Protein AF-A0A9Q9FC47-F1 (afdb_monomer_lite)

Structure (mmCIF, N/CA/C/O backbone):
data_AF-A0A9Q9FC47-F1
#
_entry.id   AF-A0A9Q9FC47-F1
#
loop_
_atom_site.group_PDB
_atom_site.id
_atom_site.type_symbol
_atom_site.label_atom_id
_atom_site.label_alt_id
_atom_site.label_comp_id
_atom_site.label_asym_id
_atom_site.label_entity_id
_atom_site.label_seq_id
_atom_site.pdbx_PDB_ins_code
_atom_site.Cart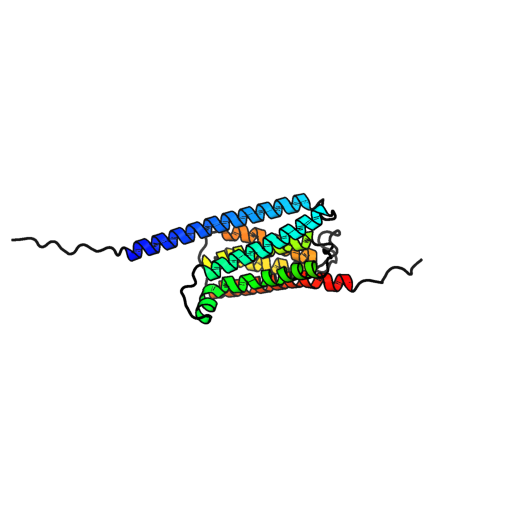n_x
_atom_site.Cartn_y
_atom_site.Cartn_z
_atom_site.occupancy
_atom_site.B_iso_or_equiv
_atom_site.auth_seq_id
_atom_site.auth_comp_id
_atom_site.auth_asym_id
_atom_site.auth_atom_id
_atom_site.pdbx_PDB_model_num
ATOM 1 N N . MET A 1 1 ? -41.643 37.911 51.861 1.00 39.72 1 MET A N 1
ATOM 2 C CA . MET A 1 1 ? -41.494 36.799 50.899 1.00 39.72 1 MET A CA 1
ATOM 3 C C . MET A 1 1 ? -40.335 37.139 49.973 1.00 39.72 1 MET A C 1
ATOM 5 O O . MET A 1 1 ? -40.501 37.979 49.103 1.00 39.72 1 MET A O 1
ATOM 9 N N . GLN A 1 2 ? -39.146 36.591 50.233 1.00 33.31 2 GLN A N 1
ATOM 10 C CA . GLN A 1 2 ? -37.987 36.706 49.340 1.00 33.31 2 GLN A CA 1
ATOM 11 C C . GLN A 1 2 ? -37.909 35.431 48.499 1.00 33.31 2 GLN A C 1
ATOM 13 O O . GLN A 1 2 ? -37.911 34.332 49.050 1.00 33.31 2 GLN A O 1
ATOM 18 N N . ALA A 1 3 ? -37.897 35.584 47.175 1.00 40.62 3 ALA A N 1
ATOM 19 C CA . ALA A 1 3 ? -37.734 34.487 46.232 1.00 40.62 3 ALA A CA 1
ATOM 20 C C . ALA A 1 3 ? -36.255 34.072 46.175 1.00 40.62 3 ALA A C 1
ATOM 22 O O . ALA A 1 3 ? -35.392 34.892 45.864 1.00 40.62 3 ALA A O 1
ATOM 23 N N . GLN A 1 4 ? -35.965 32.805 46.480 1.00 36.28 4 GLN A N 1
ATOM 24 C CA . GLN A 1 4 ? -34.670 32.193 46.184 1.00 36.28 4 GLN A CA 1
ATOM 25 C C . GLN A 1 4 ? -34.545 31.958 44.668 1.00 36.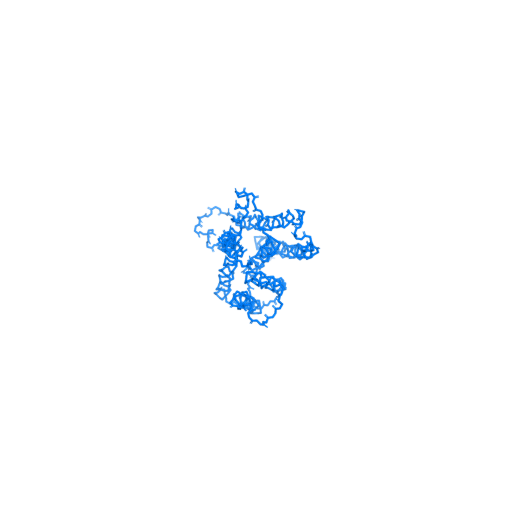28 4 GLN A C 1
ATOM 27 O O . GLN A 1 4 ? -35.452 31.362 44.082 1.00 36.28 4 GLN A O 1
ATOM 32 N N . PRO A 1 5 ? -33.438 32.357 44.020 1.00 43.00 5 PRO A N 1
ATOM 33 C CA . PRO A 1 5 ? -33.125 31.893 42.676 1.00 43.00 5 PRO A CA 1
ATOM 34 C C . PRO A 1 5 ? -32.600 30.448 42.739 1.00 43.00 5 PRO A C 1
ATOM 36 O O . PRO A 1 5 ? -31.712 30.130 43.530 1.00 43.00 5 PRO A O 1
ATOM 39 N N . GLY A 1 6 ? -33.177 29.566 41.918 1.00 45.38 6 GLY A N 1
ATOM 40 C CA . GLY A 1 6 ? -32.739 28.174 41.772 1.00 45.38 6 GLY A CA 1
ATOM 41 C C . GLY A 1 6 ? -31.347 28.053 41.132 1.00 45.38 6 GLY A C 1
ATOM 42 O O . GLY A 1 6 ? -30.868 29.005 40.510 1.00 45.38 6 GLY A O 1
ATOM 43 N N . PRO A 1 7 ? -30.679 26.893 41.268 1.00 41.62 7 PRO A N 1
ATOM 44 C CA . PRO A 1 7 ? -29.310 26.722 40.805 1.00 41.62 7 PRO A CA 1
ATOM 45 C C . PRO A 1 7 ? -29.255 26.756 39.275 1.00 41.62 7 PRO A C 1
ATOM 47 O O . PRO A 1 7 ? -29.941 25.996 38.586 1.00 41.62 7 PRO A O 1
ATOM 50 N N . ALA A 1 8 ? -28.416 27.645 38.746 1.00 46.75 8 ALA A N 1
ATOM 51 C CA . ALA A 1 8 ? -28.050 27.659 37.341 1.00 46.75 8 ALA A CA 1
ATOM 52 C C . ALA A 1 8 ? -27.380 26.325 36.982 1.00 46.75 8 ALA A C 1
ATOM 54 O O . ALA A 1 8 ? -26.420 25.896 37.621 1.00 46.75 8 ALA A O 1
ATOM 55 N N . LYS A 1 9 ? -27.905 25.667 35.947 1.00 44.62 9 LYS A N 1
ATOM 56 C CA . LYS A 1 9 ? -27.304 24.496 35.307 1.00 44.62 9 LYS A CA 1
ATOM 57 C C . LYS A 1 9 ? -25.925 24.912 34.772 1.00 44.62 9 LYS A C 1
ATOM 59 O O . LYS A 1 9 ? -25.847 25.554 33.729 1.00 44.62 9 LYS A O 1
ATOM 64 N N . GLN A 1 10 ? -24.852 24.572 35.487 1.00 41.84 10 GLN A N 1
ATOM 65 C CA . GLN A 1 10 ? -23.495 24.578 34.939 1.00 41.84 10 GLN A CA 1
ATOM 66 C C . GLN A 1 10 ? -23.462 23.523 33.830 1.00 41.84 10 GLN A C 1
ATOM 68 O O . GLN A 1 10 ? -23.401 22.323 34.093 1.00 41.84 10 GLN A O 1
ATOM 73 N N . LEU A 1 11 ? -23.624 23.972 32.586 1.00 45.44 11 LEU A N 1
ATOM 74 C CA . LEU A 1 11 ? -23.362 23.152 31.415 1.00 45.44 11 LEU A CA 1
ATOM 75 C C . LEU A 1 11 ? -21.844 22.964 31.364 1.00 45.44 11 LEU A C 1
ATOM 77 O O . LEU A 1 11 ? -21.098 23.929 31.248 1.00 45.44 11 LEU A O 1
ATOM 81 N N . ASP A 1 12 ? -21.421 21.725 31.567 1.00 45.66 12 ASP A N 1
ATOM 82 C CA . ASP A 1 12 ? -20.039 21.307 31.745 1.00 45.66 12 ASP A CA 1
ATOM 83 C C . ASP A 1 12 ? -19.191 21.662 30.504 1.00 45.66 12 ASP A C 1
ATOM 85 O O . ASP A 1 12 ? -19.300 21.020 29.454 1.00 45.66 12 ASP A O 1
ATOM 89 N N . ASP A 1 13 ? -18.360 22.706 30.615 1.00 44.69 13 ASP A N 1
ATOM 90 C CA . ASP A 1 13 ? -17.439 23.204 29.572 1.00 44.69 13 ASP A CA 1
ATOM 91 C C . ASP A 1 13 ? -16.528 22.094 29.013 1.00 44.69 13 ASP A C 1
ATOM 93 O O . ASP A 1 13 ? -16.095 22.135 27.856 1.00 44.69 13 ASP A O 1
ATOM 97 N N . SER A 1 14 ? -16.288 21.046 29.805 1.00 43.38 14 SER A N 1
ATOM 98 C CA . SER A 1 14 ? -15.515 19.873 29.399 1.00 43.38 14 SER A CA 1
ATOM 99 C C . SER A 1 14 ? -16.203 19.058 28.291 1.00 43.38 14 SER A C 1
ATOM 101 O O . SER A 1 14 ? -15.527 18.522 27.411 1.00 43.38 14 SER A O 1
ATOM 103 N N . THR A 1 15 ? -17.541 19.040 28.247 1.00 41.97 15 THR A N 1
ATOM 104 C CA . THR A 1 15 ? -18.320 18.332 27.213 1.00 41.97 15 THR A CA 1
ATOM 105 C C . THR A 1 15 ? -18.309 19.098 25.884 1.00 41.97 15 THR A C 1
ATOM 107 O O . THR A 1 15 ? -18.258 18.492 24.808 1.00 41.97 15 THR A O 1
ATOM 110 N N . VAL A 1 16 ? -18.283 20.435 25.939 1.00 44.41 16 VAL A N 1
ATOM 111 C CA . VAL A 1 16 ? -18.203 21.314 24.757 1.00 44.41 16 VAL A CA 1
ATOM 112 C C . VAL A 1 16 ? -16.792 21.307 24.154 1.00 44.41 16 VAL A C 1
ATOM 114 O O . VAL A 1 16 ? -16.641 21.239 22.933 1.00 44.41 16 VAL A O 1
ATOM 117 N N . GLN A 1 17 ? -15.736 21.276 24.975 1.00 36.25 17 GLN A N 1
ATOM 118 C CA . GLN A 1 17 ? -14.364 21.126 24.471 1.00 36.25 17 GLN A CA 1
ATOM 119 C C . GLN A 1 17 ? -14.084 19.734 23.889 1.00 36.25 17 GLN A C 1
ATOM 121 O O . GLN A 1 17 ? -13.400 19.633 22.870 1.00 36.25 17 GLN A O 1
ATOM 126 N N . GLN A 1 18 ? -14.634 18.661 24.468 1.00 36.97 18 GLN A N 1
ATOM 127 C CA . GLN A 1 18 ? -14.463 17.308 23.922 1.00 36.97 18 GLN A CA 1
ATOM 128 C C . GLN A 1 18 ? -15.194 17.102 22.594 1.00 36.97 18 GLN A C 1
ATOM 130 O O . GLN A 1 18 ? -14.676 16.407 21.720 1.00 36.97 18 GLN A O 1
ATOM 135 N N . THR A 1 19 ? -16.380 17.691 22.432 1.00 38.94 19 THR A N 1
ATOM 136 C CA . THR A 1 19 ? -17.134 17.643 21.168 1.00 38.94 19 THR A CA 1
ATOM 137 C C . THR A 1 19 ? -16.475 18.513 20.103 1.00 38.94 19 THR A C 1
ATOM 139 O O . THR A 1 19 ? -16.224 18.022 19.009 1.00 38.94 19 THR A O 1
ATOM 142 N N . SER A 1 20 ? -16.041 19.729 20.452 1.00 35.06 20 SER A N 1
ATOM 143 C CA . SER A 1 20 ? -15.298 20.615 19.544 1.00 35.06 20 SER A CA 1
ATOM 144 C C . SER A 1 20 ? -13.950 20.022 19.102 1.00 35.06 20 SER A C 1
ATOM 146 O O . SER A 1 20 ? -13.627 20.041 17.917 1.00 35.06 20 SER A O 1
ATOM 148 N N . SER A 1 21 ? -13.182 19.407 20.012 1.00 39.44 21 SER A N 1
ATOM 149 C CA . SER A 1 21 ? -11.905 18.745 19.692 1.00 39.44 21 SER A CA 1
ATOM 150 C C . SER A 1 21 ? -12.087 17.491 18.825 1.00 39.44 21 SER A C 1
ATOM 152 O O . SER A 1 21 ? -11.330 17.284 17.871 1.00 39.44 21 SER A O 1
ATOM 154 N N . LYS A 1 22 ? -13.120 16.679 19.101 1.00 44.72 22 LYS A N 1
ATOM 155 C CA . LYS A 1 22 ? -13.466 15.509 18.278 1.00 44.72 22 LYS A CA 1
ATOM 156 C C . LYS A 1 22 ? -13.946 15.919 16.889 1.00 44.72 22 LYS A C 1
ATOM 158 O O . LYS A 1 22 ? -13.435 15.368 15.918 1.00 44.72 22 LYS A O 1
ATOM 163 N N . ASP A 1 23 ? -14.818 16.918 16.779 1.00 39.38 23 ASP A N 1
ATOM 164 C CA . ASP A 1 23 ? -15.317 17.415 15.492 1.00 39.38 23 ASP A CA 1
ATOM 165 C C . ASP A 1 23 ? -14.204 18.063 14.657 1.00 39.38 23 ASP A C 1
ATOM 167 O O . ASP A 1 23 ? -14.116 17.820 13.452 1.00 39.38 23 ASP A O 1
ATOM 171 N N . HIS A 1 24 ? -13.281 18.811 15.275 1.00 41.66 24 HIS A N 1
ATOM 172 C CA . HIS A 1 24 ? -12.114 19.353 14.568 1.00 41.66 24 HIS A CA 1
ATOM 173 C C . HIS A 1 24 ? -11.151 18.250 14.103 1.00 41.66 24 HIS A C 1
ATOM 175 O O . HIS A 1 24 ? -10.639 18.299 12.981 1.00 41.66 24 HIS A O 1
ATOM 181 N N . GLY A 1 25 ? -10.923 17.227 14.934 1.00 46.28 25 GLY A N 1
ATOM 182 C CA . GLY A 1 25 ? -10.100 16.067 14.585 1.00 46.28 25 GLY A CA 1
ATOM 183 C C . GLY A 1 25 ? -10.699 15.224 13.455 1.00 46.28 25 GLY A C 1
ATOM 184 O O . GLY A 1 25 ? -9.971 14.771 12.568 1.00 46.28 25 GLY A O 1
ATOM 185 N N . GLN A 1 26 ? -12.022 15.064 13.445 1.00 47.94 26 GLN A N 1
ATOM 186 C CA . GLN A 1 26 ? -12.757 14.312 12.429 1.00 47.94 26 GLN A CA 1
ATOM 187 C C . GLN A 1 26 ? -12.831 15.084 11.102 1.00 47.94 26 GLN A C 1
ATOM 189 O O . GLN A 1 26 ? -12.599 14.499 10.045 1.00 47.94 26 GLN A O 1
ATOM 194 N N . LEU A 1 27 ? -13.018 16.409 11.148 1.00 45.97 27 LEU A N 1
ATOM 195 C CA . LEU A 1 27 ? -12.986 17.291 9.973 1.00 45.97 27 LEU A CA 1
ATOM 196 C C . LEU A 1 27 ? -11.597 17.336 9.314 1.00 45.97 27 LEU A C 1
ATOM 198 O O . LEU A 1 27 ? -11.487 17.322 8.087 1.00 45.97 27 LEU A O 1
ATOM 202 N N . LEU A 1 28 ? -10.527 17.368 10.116 1.00 51.50 28 LEU A N 1
ATOM 203 C CA . LEU A 1 28 ? -9.153 17.288 9.614 1.00 51.50 28 LEU A CA 1
ATOM 204 C C . LEU A 1 28 ? -8.847 15.910 9.024 1.00 51.50 28 LEU A C 1
ATOM 206 O O . LEU A 1 28 ? -8.175 15.838 8.000 1.00 51.50 28 LEU A O 1
ATOM 210 N N . SER A 1 29 ? -9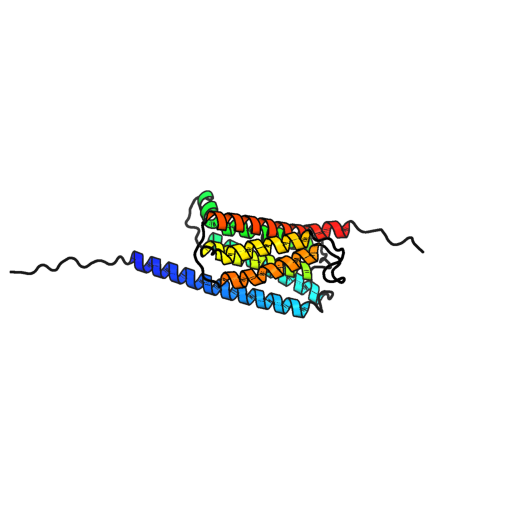.365 14.832 9.619 1.00 53.97 29 SER A N 1
ATOM 211 C CA . SER A 1 29 ? -9.226 13.481 9.066 1.00 53.97 29 SER A CA 1
ATOM 212 C C . SER A 1 29 ? -9.969 13.326 7.738 1.00 53.97 29 SER A C 1
ATOM 214 O O . SER A 1 29 ? -9.419 12.723 6.820 1.00 53.97 29 SER A O 1
ATOM 216 N N . ASP A 1 30 ? -11.181 13.867 7.614 1.00 59.09 30 ASP A N 1
ATOM 217 C CA . ASP A 1 30 ? -11.980 13.780 6.386 1.00 59.09 30 ASP A CA 1
ATOM 218 C C . ASP A 1 30 ? -11.350 14.621 5.254 1.00 59.09 30 ASP A C 1
ATOM 220 O O . ASP A 1 30 ? -11.220 14.140 4.127 1.00 59.09 30 ASP A O 1
ATOM 224 N N . LYS A 1 31 ? -10.851 15.833 5.551 1.00 63.38 31 LYS A N 1
ATOM 225 C CA . LYS A 1 31 ? -10.108 16.661 4.577 1.00 63.38 31 LYS A CA 1
ATOM 226 C C . LYS A 1 31 ? -8.752 16.068 4.205 1.00 63.38 31 LYS A C 1
ATOM 228 O O . LYS A 1 31 ? -8.338 16.169 3.053 1.00 63.38 31 LYS A O 1
ATOM 233 N N . PHE A 1 32 ? -8.055 15.457 5.161 1.00 62.97 32 PHE A N 1
ATOM 234 C CA . PHE A 1 32 ? -6.788 14.784 4.900 1.00 62.97 32 PHE A CA 1
ATOM 235 C C . PHE A 1 32 ? -6.997 13.611 3.948 1.00 62.97 32 PHE A C 1
ATOM 237 O O . PHE A 1 32 ? -6.321 13.545 2.933 1.00 62.97 32 PHE A O 1
ATOM 244 N N . VAL A 1 33 ? -7.984 12.752 4.211 1.00 61.91 33 VAL A N 1
ATOM 245 C CA . VAL A 1 33 ? -8.305 11.624 3.329 1.00 61.91 33 VAL A CA 1
ATOM 246 C C . VAL A 1 33 ? -8.708 12.120 1.950 1.00 61.91 33 VAL A C 1
ATOM 248 O O . VAL A 1 33 ? -8.177 11.619 0.971 1.00 61.91 33 VAL A O 1
ATOM 251 N N . GLN A 1 34 ? -9.542 13.156 1.848 1.00 65.69 34 GLN A N 1
ATOM 252 C CA . GLN A 1 34 ? -9.896 13.752 0.559 1.00 65.69 34 GLN A CA 1
ATOM 253 C C . GLN A 1 34 ? -8.671 14.297 -0.201 1.00 65.69 34 GLN A C 1
ATOM 255 O O . GLN A 1 34 ? -8.547 14.083 -1.408 1.00 65.69 34 GLN A O 1
ATOM 260 N N . ASN A 1 35 ? -7.732 14.946 0.491 1.00 69.62 35 ASN A N 1
ATOM 261 C CA . ASN A 1 35 ? -6.492 15.444 -0.109 1.00 69.62 35 ASN A CA 1
ATOM 262 C C . ASN A 1 35 ? -5.528 14.314 -0.488 1.00 69.62 35 ASN A C 1
ATOM 264 O O . ASN A 1 35 ? -4.887 14.383 -1.533 1.00 69.62 35 ASN A O 1
ATOM 268 N N . THR A 1 36 ? -5.444 13.259 0.319 1.00 66.56 36 THR A N 1
ATOM 269 C CA . THR A 1 36 ? -4.648 12.063 0.033 1.00 66.56 36 THR A CA 1
ATOM 270 C C . THR A 1 36 ? -5.222 11.308 -1.162 1.00 66.56 36 THR A C 1
ATOM 272 O O . THR A 1 36 ? -4.481 10.984 -2.080 1.00 66.56 36 THR A O 1
ATOM 275 N N . VAL A 1 37 ? -6.540 11.111 -1.208 1.00 67.56 37 VAL A N 1
ATOM 276 C CA . VAL A 1 37 ? -7.290 10.529 -2.334 1.00 67.56 37 VAL A CA 1
ATOM 277 C C . VAL A 1 37 ? -7.032 11.321 -3.619 1.00 67.56 37 VAL A C 1
ATOM 279 O O . VAL A 1 37 ? -6.694 10.731 -4.643 1.00 67.56 37 VAL A O 1
ATOM 282 N N . SER A 1 38 ? -7.126 12.653 -3.557 1.00 68.12 38 SER A N 1
ATOM 283 C CA . SER A 1 38 ? -6.839 13.540 -4.691 1.00 68.12 38 SER A CA 1
ATOM 284 C C . SER A 1 38 ? -5.375 13.448 -5.140 1.00 68.12 38 SER A C 1
ATOM 286 O O . SER A 1 38 ? -5.094 13.313 -6.331 1.00 68.12 38 SER A O 1
ATOM 288 N N . GLY A 1 39 ? -4.435 13.428 -4.189 1.00 71.88 39 GLY A N 1
ATOM 289 C CA . GLY A 1 39 ? -3.009 13.257 -4.461 1.00 71.88 39 GLY A CA 1
ATOM 290 C C . GLY A 1 39 ? -2.697 11.921 -5.134 1.00 71.88 39 GLY A C 1
ATOM 291 O O . GLY A 1 39 ? -1.995 11.896 -6.139 1.00 71.88 39 GLY A O 1
ATOM 292 N N . PHE A 1 40 ? -3.269 10.817 -4.651 1.00 70.75 40 PHE A N 1
ATOM 293 C CA . PHE A 1 40 ? -3.105 9.506 -5.283 1.00 70.75 40 PHE A CA 1
ATOM 294 C C . PHE A 1 40 ? -3.729 9.456 -6.674 1.00 70.75 40 PHE A C 1
ATOM 296 O O . PHE A 1 40 ? -3.110 8.914 -7.584 1.00 70.75 40 PHE A O 1
ATOM 303 N N . PHE A 1 41 ? -4.898 10.064 -6.879 1.00 71.56 41 PHE A N 1
ATOM 304 C CA . PHE A 1 41 ? -5.499 10.156 -8.208 1.00 71.56 41 PHE A CA 1
ATOM 305 C C . PHE A 1 41 ? -4.600 10.931 -9.182 1.00 71.56 41 PHE A C 1
ATOM 307 O O . PHE A 1 41 ? -4.378 10.490 -10.308 1.00 71.56 41 PHE A O 1
ATOM 314 N N . PHE A 1 42 ? -4.011 12.040 -8.731 1.00 76.06 42 PHE A N 1
ATOM 315 C CA . PHE A 1 42 ? -3.059 12.815 -9.524 1.00 76.06 42 PHE A CA 1
ATOM 316 C C . PHE A 1 42 ? -1.792 12.014 -9.855 1.00 76.06 42 PHE A C 1
ATOM 318 O O . PHE A 1 42 ? -1.349 12.016 -11.002 1.00 76.06 42 PHE A O 1
ATOM 325 N N . LEU A 1 43 ? -1.246 11.276 -8.882 1.00 73.75 43 LEU A N 1
ATOM 326 C CA . LEU A 1 43 ? -0.089 10.402 -9.092 1.00 73.75 43 LEU A CA 1
ATOM 327 C C . LEU A 1 43 ? -0.400 9.260 -10.065 1.00 73.75 43 LEU A C 1
ATOM 329 O O . LEU A 1 43 ? 0.426 8.968 -10.923 1.00 73.75 43 LEU A O 1
ATOM 333 N N . LEU A 1 44 ? -1.588 8.653 -9.983 1.00 70.75 44 LEU A N 1
ATOM 334 C CA . LEU A 1 44 ? -2.029 7.621 -10.926 1.00 70.75 44 LEU A CA 1
ATOM 335 C C . LEU A 1 44 ? -2.138 8.181 -12.349 1.00 70.75 44 LEU A C 1
ATOM 337 O O . LEU A 1 44 ? -1.647 7.551 -13.282 1.00 70.75 44 LEU A O 1
ATOM 341 N N . MET A 1 45 ? -2.718 9.372 -12.519 1.00 73.88 45 MET A N 1
ATOM 342 C CA . MET A 1 45 ? -2.819 10.021 -13.831 1.00 73.88 45 MET A CA 1
ATOM 343 C C . MET A 1 45 ? -1.436 10.367 -14.391 1.00 73.88 45 MET A C 1
ATOM 345 O O . MET A 1 45 ? -1.138 10.015 -15.529 1.00 73.88 45 MET A O 1
ATOM 349 N N . ALA A 1 46 ? -0.564 10.985 -13.587 1.00 72.00 46 ALA A N 1
ATOM 350 C CA . ALA A 1 46 ? 0.812 11.290 -13.983 1.00 72.00 46 ALA A CA 1
ATOM 351 C C . ALA A 1 46 ? 1.589 10.025 -14.387 1.00 72.00 46 ALA A C 1
ATOM 353 O O . ALA A 1 46 ? 2.356 10.049 -15.346 1.00 72.00 46 ALA A O 1
ATOM 354 N N . HIS A 1 47 ? 1.352 8.909 -13.693 1.00 70.69 47 HIS A N 1
ATOM 355 C CA . HIS A 1 47 ? 1.961 7.618 -14.004 1.00 70.69 47 HIS A CA 1
ATOM 356 C C . HIS A 1 47 ? 1.486 7.047 -15.343 1.00 70.69 47 HIS A C 1
ATOM 358 O O . HIS A 1 47 ? 2.305 6.565 -16.117 1.00 70.69 47 HIS A O 1
ATOM 364 N N . VAL A 1 48 ? 0.188 7.149 -15.651 1.00 71.31 48 VAL A N 1
ATOM 365 C CA . VAL A 1 48 ? -0.363 6.732 -16.954 1.00 71.31 48 VAL A CA 1
ATOM 366 C C . VAL A 1 48 ? 0.241 7.557 -18.092 1.00 71.31 48 VAL A C 1
ATOM 368 O O . VAL A 1 48 ? 0.631 6.989 -19.107 1.00 71.31 48 VAL A O 1
ATOM 371 N N . PHE A 1 49 ? 0.388 8.874 -17.915 1.00 71.00 49 PHE A N 1
ATOM 372 C CA . PHE A 1 49 ? 1.032 9.735 -18.915 1.00 71.00 49 PHE A CA 1
ATOM 373 C C . PHE A 1 49 ? 2.517 9.412 -19.124 1.00 71.00 49 PHE A C 1
ATOM 375 O O . PHE A 1 49 ? 3.027 9.541 -20.232 1.00 71.00 49 PHE A O 1
ATOM 382 N N . LEU A 1 50 ? 3.220 8.986 -18.073 1.00 68.19 50 LEU A N 1
ATOM 383 C CA . LEU A 1 50 ? 4.650 8.671 -18.132 1.00 68.19 50 LEU A CA 1
ATOM 384 C C . LEU A 1 50 ? 4.941 7.208 -18.492 1.00 68.19 50 LEU A C 1
ATOM 386 O O . LEU A 1 50 ? 6.108 6.849 -18.661 1.00 68.19 50 LEU A O 1
ATOM 390 N N . TRP A 1 51 ? 3.904 6.386 -18.674 1.00 69.69 51 TRP A N 1
ATOM 391 C CA . TRP A 1 51 ? 4.030 4.985 -19.076 1.00 69.69 51 TRP A CA 1
ATOM 392 C C . TRP A 1 51 ? 4.734 4.829 -20.431 1.00 69.69 51 TRP A C 1
ATOM 394 O O . TRP A 1 51 ? 5.557 3.934 -20.603 1.00 69.69 51 TRP A O 1
ATOM 404 N N . GLU A 1 52 ? 4.504 5.751 -21.372 1.00 68.19 52 GLU A N 1
ATOM 405 C CA . GLU A 1 52 ? 5.188 5.759 -22.677 1.00 68.19 52 GLU A CA 1
ATOM 406 C C . GLU A 1 52 ? 6.717 5.904 -22.558 1.00 68.19 52 GLU A C 1
ATOM 408 O O . GLU A 1 52 ? 7.459 5.492 -23.450 1.00 68.19 52 GLU A O 1
ATOM 413 N N . TYR A 1 53 ? 7.205 6.430 -21.432 1.00 70.81 53 TYR A N 1
ATOM 414 C CA . TYR A 1 53 ? 8.623 6.644 -21.163 1.00 70.81 53 TYR A CA 1
ATOM 415 C C . TYR A 1 53 ? 9.221 5.617 -20.192 1.00 70.81 53 TYR A C 1
ATOM 417 O O . TYR A 1 53 ? 10.383 5.781 -19.809 1.00 70.81 53 TYR A O 1
ATOM 425 N N . GLU A 1 54 ? 8.488 4.560 -19.810 1.00 69.25 54 GLU A N 1
ATOM 426 C CA . GLU A 1 54 ? 8.878 3.593 -18.764 1.00 69.25 54 GLU A CA 1
ATOM 427 C C . GLU A 1 54 ? 10.290 3.016 -18.965 1.00 69.25 54 GLU A C 1
ATOM 429 O O . GLU A 1 54 ? 11.057 2.880 -18.010 1.00 69.25 54 GLU A O 1
ATOM 434 N N . ASN A 1 55 ? 10.674 2.755 -20.218 1.00 69.81 55 ASN A N 1
ATOM 435 C CA . ASN A 1 55 ? 11.964 2.149 -20.558 1.00 69.81 55 ASN A CA 1
ATOM 436 C C . ASN A 1 55 ? 13.137 3.140 -20.625 1.00 69.81 55 ASN A C 1
ATOM 438 O O . ASN A 1 55 ? 14.294 2.719 -20.706 1.00 69.81 55 ASN A O 1
ATOM 442 N N . THR A 1 56 ? 12.870 4.445 -20.575 1.00 80.31 56 THR A N 1
ATOM 443 C CA . THR A 1 56 ? 13.916 5.476 -20.593 1.00 80.31 56 THR A CA 1
ATOM 444 C C . THR A 1 56 ? 14.585 5.613 -19.224 1.00 80.31 56 THR A C 1
ATOM 446 O O . THR A 1 56 ? 13.982 5.337 -18.187 1.00 80.31 56 THR A O 1
ATOM 449 N N . THR A 1 57 ? 15.828 6.103 -19.183 1.00 78.94 57 THR A N 1
ATOM 450 C CA . THR A 1 57 ? 16.530 6.403 -17.918 1.00 78.94 57 THR A CA 1
ATOM 451 C C . THR A 1 57 ? 15.728 7.360 -17.030 1.00 78.94 57 THR A C 1
ATOM 453 O O . THR A 1 57 ? 15.693 7.202 -15.806 1.00 78.94 57 THR A O 1
ATOM 456 N N . LEU A 1 58 ? 15.046 8.328 -17.649 1.00 80.50 58 LEU A N 1
ATOM 457 C CA . LEU A 1 58 ? 14.199 9.294 -16.957 1.00 80.50 58 LEU A CA 1
ATOM 458 C C . LEU A 1 58 ? 12.935 8.628 -16.394 1.00 80.50 58 LEU A C 1
ATOM 460 O O . LEU A 1 58 ? 12.621 8.839 -15.226 1.00 80.50 58 LEU A O 1
ATOM 464 N N . GLY A 1 59 ? 12.275 7.758 -17.166 1.00 78.44 59 GLY A N 1
ATOM 465 C CA . GLY A 1 59 ? 11.114 6.986 -16.710 1.00 78.44 59 GLY A CA 1
ATOM 466 C C . GLY A 1 59 ? 11.446 6.028 -15.567 1.00 78.44 59 GLY A C 1
ATOM 467 O O . GLY A 1 59 ? 10.751 6.013 -14.553 1.00 78.44 59 GLY A O 1
ATOM 468 N N . LYS A 1 60 ? 12.569 5.306 -15.649 1.00 80.12 60 LYS A N 1
ATOM 469 C CA . LYS A 1 60 ? 13.049 4.448 -14.550 1.00 80.12 60 LYS A CA 1
ATOM 470 C C . LYS A 1 60 ? 13.307 5.247 -13.273 1.00 80.12 60 LYS A C 1
ATOM 472 O O . LYS A 1 60 ? 12.854 4.849 -12.202 1.00 80.12 60 LYS A O 1
ATOM 477 N N . SER A 1 61 ? 13.985 6.389 -13.386 1.00 82.81 61 SER A N 1
ATOM 478 C CA . SER A 1 61 ? 14.265 7.269 -12.241 1.00 82.81 61 SER A CA 1
ATOM 479 C C . SER A 1 61 ? 12.980 7.823 -11.623 1.00 82.81 61 SER A C 1
ATOM 481 O O . SER A 1 61 ? 12.833 7.840 -10.401 1.00 82.81 61 SER A O 1
ATOM 483 N N . TRP A 1 62 ? 12.020 8.214 -12.464 1.00 84.69 62 TRP A N 1
ATOM 484 C CA . TRP A 1 62 ? 10.704 8.677 -12.038 1.00 84.69 62 TRP A CA 1
ATOM 485 C C . TRP A 1 62 ? 9.916 7.592 -11.295 1.00 84.69 62 TRP A C 1
ATOM 487 O O . TRP A 1 62 ? 9.397 7.841 -10.209 1.00 84.69 62 TRP A O 1
ATOM 497 N N . ASN A 1 63 ? 9.889 6.366 -11.820 1.00 84.12 63 ASN A N 1
ATOM 498 C CA . ASN A 1 63 ? 9.179 5.244 -11.204 1.00 84.12 63 ASN A CA 1
ATOM 499 C C . ASN A 1 63 ? 9.780 4.865 -9.843 1.00 84.12 63 ASN A C 1
ATOM 501 O O . ASN A 1 63 ? 9.043 4.600 -8.892 1.00 84.12 63 ASN A O 1
ATOM 505 N N . VAL A 1 64 ? 11.110 4.917 -9.710 1.00 85.31 64 VAL A N 1
ATOM 506 C CA . VAL A 1 64 ? 11.791 4.751 -8.415 1.00 85.31 64 VAL A CA 1
ATOM 507 C C . VAL A 1 64 ? 11.423 5.878 -7.449 1.00 85.31 64 VAL A C 1
ATOM 509 O O . VAL A 1 64 ? 11.124 5.604 -6.282 1.00 85.31 64 VAL A O 1
ATOM 512 N N . ALA A 1 65 ? 11.400 7.129 -7.914 1.00 86.38 65 ALA A N 1
ATOM 513 C CA . ALA A 1 65 ? 11.018 8.272 -7.090 1.00 86.38 65 ALA A CA 1
ATOM 514 C C . ALA A 1 65 ? 9.566 8.157 -6.601 1.00 86.38 65 ALA A C 1
ATOM 516 O O . ALA A 1 65 ? 9.318 8.308 -5.405 1.00 86.38 65 ALA A O 1
ATOM 517 N N . LEU A 1 66 ? 8.625 7.812 -7.485 1.00 85.31 66 LEU A N 1
ATOM 518 C CA . LEU A 1 66 ? 7.218 7.599 -7.140 1.00 85.31 66 LEU A CA 1
ATOM 519 C C . LEU A 1 66 ? 7.029 6.449 -6.155 1.00 85.31 66 LEU A C 1
ATOM 521 O O . LEU A 1 66 ? 6.327 6.613 -5.158 1.00 85.31 66 LEU A O 1
ATOM 525 N N . TYR A 1 67 ? 7.678 5.310 -6.402 1.00 87.81 67 TYR A N 1
ATOM 526 C CA . TYR A 1 67 ? 7.654 4.169 -5.490 1.00 87.81 67 TYR A CA 1
ATOM 527 C C . TYR A 1 67 ? 8.124 4.586 -4.093 1.00 87.81 67 TYR A C 1
ATOM 529 O O . TYR A 1 67 ? 7.456 4.325 -3.091 1.00 87.81 67 TYR A O 1
ATOM 537 N N . THR A 1 68 ? 9.271 5.268 -4.031 1.00 87.81 68 THR A N 1
ATOM 538 C CA . THR A 1 68 ? 9.895 5.699 -2.776 1.00 87.81 68 THR A CA 1
ATOM 539 C C . THR A 1 68 ? 9.025 6.707 -2.045 1.00 87.81 68 THR A C 1
ATOM 541 O O . THR A 1 68 ? 8.759 6.537 -0.857 1.00 87.81 68 THR A O 1
ATOM 544 N N . LEU A 1 69 ? 8.536 7.726 -2.751 1.00 88.31 69 LEU A N 1
ATOM 545 C CA . LEU A 1 69 ? 7.678 8.759 -2.186 1.00 88.31 69 LEU A CA 1
ATOM 546 C C . LEU A 1 69 ? 6.377 8.163 -1.640 1.00 88.31 69 LEU A C 1
ATOM 548 O O . LEU A 1 69 ? 5.978 8.490 -0.524 1.00 88.31 69 LEU A O 1
ATOM 552 N N . ALA A 1 70 ? 5.750 7.251 -2.386 1.00 87.12 70 ALA A N 1
ATOM 553 C CA . ALA A 1 70 ? 4.531 6.576 -1.961 1.00 87.12 70 ALA A CA 1
ATOM 554 C C . ALA A 1 70 ? 4.759 5.740 -0.700 1.00 87.12 70 ALA A C 1
ATOM 556 O O . ALA A 1 70 ? 3.984 5.832 0.254 1.00 87.12 70 ALA A O 1
ATOM 557 N N . ALA A 1 71 ? 5.820 4.935 -0.681 1.00 89.06 71 ALA A N 1
ATOM 558 C CA . ALA A 1 71 ? 6.102 4.024 0.417 1.00 89.06 71 ALA A CA 1
ATOM 559 C C . ALA A 1 71 ? 6.551 4.771 1.684 1.00 89.06 71 ALA A C 1
ATOM 561 O O . ALA A 1 71 ? 5.966 4.588 2.753 1.00 89.06 71 ALA A O 1
ATOM 562 N N . VAL A 1 72 ? 7.541 5.661 1.564 1.00 89.94 72 VAL A N 1
ATOM 563 C CA . VAL A 1 72 ? 8.074 6.444 2.690 1.00 89.94 72 VAL A CA 1
ATOM 564 C C . VAL A 1 72 ? 7.042 7.449 3.194 1.00 89.94 72 VAL A C 1
ATOM 566 O O . VAL A 1 72 ? 6.856 7.565 4.402 1.00 89.94 72 VAL A O 1
ATOM 569 N N . GLY A 1 73 ? 6.329 8.136 2.296 1.00 87.00 73 GLY A N 1
ATOM 570 C CA . GLY A 1 73 ? 5.282 9.088 2.670 1.00 87.00 73 GLY A CA 1
ATOM 571 C C . GLY A 1 73 ? 4.135 8.417 3.425 1.00 87.00 73 GLY A C 1
ATOM 572 O O . GLY A 1 73 ? 3.713 8.906 4.474 1.00 87.00 73 GLY A O 1
ATOM 573 N N . THR A 1 74 ? 3.685 7.251 2.952 1.00 88.25 74 THR A N 1
ATOM 574 C CA . THR A 1 74 ? 2.639 6.470 3.632 1.00 88.25 74 THR A CA 1
ATOM 575 C C . THR A 1 74 ? 3.119 5.958 4.983 1.00 88.25 74 THR A C 1
ATOM 577 O O . THR A 1 74 ? 2.412 6.110 5.978 1.00 88.25 74 THR A O 1
ATOM 580 N N . LEU A 1 75 ? 4.332 5.401 5.057 1.00 89.44 75 LEU A N 1
ATOM 581 C CA . LEU A 1 75 ? 4.880 4.906 6.318 1.00 89.44 75 LEU A CA 1
ATOM 582 C C . LEU A 1 75 ? 5.073 6.040 7.334 1.00 89.44 75 LEU A C 1
ATOM 584 O O . LEU A 1 75 ? 4.697 5.891 8.493 1.00 89.44 75 LEU A O 1
ATOM 588 N N . GLY A 1 76 ? 5.600 7.186 6.897 1.00 87.31 76 GLY A N 1
ATOM 589 C CA . GLY A 1 76 ? 5.759 8.378 7.727 1.00 87.31 76 GLY A CA 1
ATOM 590 C C . GLY A 1 76 ? 4.424 8.890 8.265 1.00 87.31 76 GLY A C 1
ATOM 591 O O . GLY A 1 76 ? 4.320 9.189 9.453 1.00 87.31 76 GLY A O 1
ATOM 592 N N . TYR A 1 77 ? 3.379 8.911 7.432 1.00 85.50 77 TYR A N 1
ATOM 593 C CA . TYR A 1 77 ? 2.029 9.260 7.875 1.00 85.50 77 TYR A CA 1
ATOM 594 C C . TYR A 1 77 ? 1.473 8.266 8.904 1.00 85.50 77 TYR A C 1
ATOM 596 O O . TYR A 1 77 ? 0.948 8.677 9.940 1.00 85.50 77 TYR A O 1
ATOM 604 N N . LEU A 1 78 ? 1.605 6.960 8.653 1.00 87.06 78 LEU A N 1
ATOM 605 C CA . LEU A 1 78 ? 1.156 5.932 9.592 1.00 87.06 78 LEU A CA 1
ATOM 606 C C . LEU A 1 78 ? 1.897 6.052 10.931 1.00 87.06 78 LEU A C 1
ATOM 608 O O . LEU A 1 78 ? 1.270 5.981 11.986 1.00 87.06 78 LEU A O 1
ATOM 612 N N . LEU A 1 79 ? 3.213 6.288 10.897 1.00 87.50 79 LEU A N 1
ATOM 613 C CA . LEU A 1 79 ? 4.038 6.479 12.092 1.00 87.50 79 LEU A CA 1
ATOM 614 C C . LEU A 1 79 ? 3.606 7.722 12.863 1.00 87.50 79 LEU A C 1
ATOM 616 O O . LEU A 1 79 ? 3.414 7.657 14.077 1.00 87.50 79 LEU A O 1
ATOM 620 N N . TRP A 1 80 ? 3.378 8.828 12.156 1.00 85.62 80 TRP A N 1
ATOM 621 C CA . TRP A 1 80 ? 2.842 10.048 12.744 1.00 85.62 80 TRP A CA 1
ATOM 622 C C . TRP A 1 80 ? 1.499 9.796 13.437 1.00 85.62 80 TRP A C 1
ATOM 624 O O . TRP A 1 80 ? 1.314 10.212 14.576 1.00 85.62 80 TRP A O 1
ATOM 634 N N . MET A 1 81 ? 0.582 9.058 12.807 1.00 81.25 81 MET A N 1
ATOM 635 C CA . MET A 1 81 ? -0.725 8.731 13.392 1.00 81.25 81 MET A CA 1
ATOM 636 C C . MET A 1 81 ? -0.633 7.839 14.636 1.00 81.25 81 MET A C 1
ATOM 638 O O . MET A 1 81 ? -1.459 7.974 15.540 1.00 81.25 81 MET A O 1
ATOM 642 N N . VAL A 1 82 ? 0.362 6.951 14.705 1.00 82.44 82 VAL A N 1
ATOM 643 C CA . VAL A 1 82 ? 0.645 6.159 15.912 1.00 82.44 82 VAL A CA 1
ATOM 644 C C . VAL A 1 82 ? 1.223 7.041 17.024 1.00 82.44 82 VAL A C 1
ATOM 646 O O . VAL A 1 82 ? 0.860 6.878 18.186 1.00 82.44 82 VAL A O 1
ATOM 649 N N . MET A 1 83 ? 2.100 7.989 16.685 1.00 80.81 83 MET A N 1
ATOM 650 C CA . MET A 1 83 ? 2.787 8.843 17.661 1.00 80.81 83 MET A CA 1
ATOM 651 C C . MET A 1 83 ? 1.942 10.017 18.171 1.00 80.81 83 MET A C 1
ATOM 653 O O . MET A 1 83 ? 2.123 10.430 19.315 1.00 80.81 83 MET A O 1
ATOM 657 N N . LYS A 1 84 ? 1.022 10.540 17.352 1.00 74.75 84 LYS A N 1
ATOM 658 C CA . LYS A 1 84 ? 0.251 11.764 17.627 1.00 74.75 84 LYS A CA 1
ATOM 659 C C . LYS A 1 84 ? -0.549 11.709 18.933 1.00 74.75 84 LYS A C 1
ATOM 661 O O . LYS A 1 84 ? -0.627 12.719 19.621 1.00 74.75 84 LYS A O 1
ATOM 666 N N . ASP A 1 85 ? -1.088 10.543 19.287 1.00 65.31 85 ASP A N 1
ATOM 667 C CA . ASP A 1 85 ? -1.925 10.364 20.483 1.00 65.31 85 ASP A CA 1
ATOM 668 C C . ASP A 1 85 ? -1.219 9.543 21.576 1.00 65.31 85 ASP A C 1
ATOM 670 O O . ASP A 1 85 ? -1.874 8.910 22.402 1.00 65.31 85 ASP A O 1
ATOM 674 N N . ARG A 1 86 ? 0.122 9.488 21.578 1.00 65.88 86 ARG A N 1
ATOM 675 C CA . ARG A 1 86 ? 0.871 8.667 22.539 1.00 65.88 86 ARG A CA 1
ATOM 676 C C . ARG A 1 86 ? 0.865 9.308 23.932 1.00 65.88 86 ARG A C 1
ATOM 678 O O . ARG A 1 86 ? 1.849 9.907 24.356 1.00 65.88 86 ARG A O 1
ATOM 685 N N . SER A 1 87 ? -0.228 9.147 24.673 1.00 52.62 87 SER A N 1
ATOM 686 C CA . SER A 1 87 ? -0.326 9.547 26.078 1.00 52.62 87 SER A CA 1
ATOM 687 C C . SER A 1 87 ? 0.298 8.483 26.988 1.00 52.62 87 SER A C 1
ATOM 689 O O . SER A 1 87 ? -0.419 7.741 27.644 1.00 52.62 87 SER A O 1
ATOM 691 N N . GLY A 1 88 ? 1.629 8.353 26.985 1.00 58.22 88 GLY A N 1
ATOM 692 C CA . GLY A 1 88 ? 2.411 7.701 28.056 1.00 58.22 88 GLY A CA 1
ATOM 693 C C . GLY A 1 88 ? 2.077 6.254 28.481 1.00 58.22 88 GLY A C 1
ATOM 694 O O . GLY A 1 88 ? 2.678 5.783 29.439 1.00 58.22 88 GLY A O 1
ATOM 695 N N . GLY A 1 89 ? 1.148 5.558 27.819 1.00 63.00 89 GLY A N 1
ATOM 696 C CA . GLY A 1 89 ? 0.674 4.227 28.205 1.00 63.00 89 GLY A CA 1
ATOM 697 C C . GLY A 1 89 ? 1.649 3.100 27.868 1.00 63.00 89 GLY A C 1
ATOM 698 O O . GLY A 1 89 ? 2.592 3.273 27.084 1.00 63.00 89 GLY A O 1
ATOM 699 N N . GLU A 1 90 ? 1.409 1.923 28.450 1.00 75.88 90 GLU A N 1
ATOM 700 C CA . GLU A 1 90 ? 2.197 0.726 28.166 1.00 75.88 90 GLU A CA 1
ATOM 701 C C . GLU A 1 90 ? 2.114 0.344 26.681 1.00 75.88 90 GLU A C 1
ATOM 703 O O . GLU A 1 90 ? 1.106 0.545 26.003 1.00 75.88 90 GLU A O 1
ATOM 708 N N . ILE A 1 91 ? 3.181 -0.272 26.162 1.00 73.56 91 ILE A N 1
ATOM 709 C CA . ILE A 1 91 ? 3.272 -0.689 24.751 1.00 73.56 91 ILE A CA 1
ATOM 710 C C . ILE A 1 91 ? 2.088 -1.584 24.352 1.00 73.56 91 ILE A C 1
ATOM 712 O O . ILE A 1 91 ? 1.624 -1.506 23.217 1.00 73.56 91 ILE A O 1
ATOM 716 N N . LYS A 1 92 ? 1.572 -2.406 25.276 1.00 72.75 92 LYS A N 1
ATOM 717 C CA . LYS A 1 92 ? 0.410 -3.273 25.031 1.00 72.75 92 LYS A CA 1
ATOM 718 C C . LYS A 1 92 ? -0.874 -2.489 24.771 1.00 72.75 92 LYS A C 1
ATOM 720 O O . LYS A 1 92 ? -1.639 -2.890 23.895 1.00 72.75 92 LYS A O 1
ATOM 725 N N . ASP A 1 93 ? -1.088 -1.383 25.473 1.00 75.31 93 ASP A N 1
ATOM 726 C CA . ASP A 1 93 ? -2.287 -0.561 25.309 1.00 75.31 93 ASP A CA 1
ATOM 727 C C . ASP A 1 93 ? -2.223 0.215 23.996 1.00 75.31 93 ASP A C 1
ATOM 729 O O . ASP A 1 93 ? -3.172 0.189 23.214 1.00 75.31 93 ASP A O 1
ATOM 733 N N . VAL A 1 94 ? -1.045 0.753 23.663 1.00 73.31 94 VAL A N 1
ATOM 734 C CA . VAL A 1 94 ? -0.790 1.375 22.354 1.00 73.31 94 VAL A CA 1
ATOM 735 C C . VAL A 1 94 ? -0.996 0.370 21.220 1.00 73.31 94 VAL A C 1
ATOM 737 O O . VAL A 1 94 ? -1.613 0.701 20.209 1.00 73.31 94 VAL A O 1
ATOM 740 N N . LEU A 1 95 ? -0.521 -0.871 21.382 1.00 76.94 95 LEU A N 1
ATOM 741 C CA . LEU A 1 95 ? -0.694 -1.914 20.373 1.00 76.94 95 LEU A CA 1
ATOM 742 C C . LEU A 1 95 ? -2.168 -2.262 20.175 1.00 76.94 95 LEU A C 1
ATOM 744 O O . LEU A 1 95 ? -2.564 -2.536 19.053 1.00 76.94 95 LEU A O 1
ATOM 748 N N . LYS A 1 96 ? -2.975 -2.247 21.239 1.00 76.94 96 LYS A N 1
ATOM 749 C CA . LYS A 1 96 ? -4.403 -2.576 21.187 1.00 76.94 96 LYS A CA 1
ATOM 750 C C . LYS A 1 96 ? -5.232 -1.436 20.594 1.00 76.94 96 LYS A C 1
ATOM 752 O O . LYS A 1 96 ? -6.156 -1.691 19.824 1.00 76.94 96 LYS A O 1
ATOM 757 N N . GLU A 1 97 ? -4.888 -0.194 20.919 1.00 79.62 97 GLU A N 1
ATOM 758 C CA . GLU A 1 97 ? -5.592 1.002 20.449 1.00 79.62 97 GLU A CA 1
ATOM 759 C C . GLU A 1 97 ? -5.218 1.397 19.018 1.00 79.62 97 GLU A C 1
ATOM 761 O O . GLU A 1 97 ? -6.084 1.830 18.257 1.00 79.62 97 GLU A O 1
ATOM 766 N N . LYS A 1 98 ? -3.948 1.224 18.634 1.00 83.69 98 LYS A N 1
ATOM 767 C CA . LYS A 1 98 ? -3.401 1.623 17.325 1.00 83.69 98 LYS A CA 1
ATOM 768 C C . LYS A 1 98 ? -3.077 0.431 16.420 1.00 83.69 98 LYS A C 1
ATOM 770 O O . LYS A 1 98 ? -2.269 0.537 15.496 1.00 83.69 98 LYS A O 1
ATOM 775 N N . TRP A 1 99 ? -3.679 -0.732 16.688 1.00 86.75 99 TRP A N 1
ATOM 776 C CA . TRP A 1 99 ? -3.370 -1.970 15.966 1.00 86.75 99 TRP A CA 1
ATOM 777 C C . TRP A 1 99 ? -3.623 -1.842 14.458 1.00 86.75 99 TRP A C 1
ATOM 779 O O . TRP A 1 99 ? -2.857 -2.384 13.666 1.00 86.75 99 TRP A O 1
ATOM 789 N N . VAL A 1 100 ? -4.666 -1.101 14.058 1.00 86.38 100 VAL A N 1
ATOM 790 C CA . VAL A 1 100 ? -5.042 -0.881 12.652 1.00 86.38 100 VAL A CA 1
ATOM 791 C C . VAL A 1 100 ? -3.930 -0.128 11.930 1.00 86.38 100 VAL A C 1
ATOM 793 O O . VAL A 1 100 ? -3.533 -0.513 10.832 1.00 86.38 100 VAL A O 1
ATOM 796 N N . GLU A 1 101 ? -3.392 0.925 12.545 1.00 87.88 101 GLU A N 1
ATOM 797 C CA . GLU A 1 101 ? -2.277 1.695 11.996 1.00 87.88 101 GLU A CA 1
ATOM 798 C C . GLU A 1 101 ? -1.005 0.867 11.892 1.00 87.88 101 GLU A C 1
ATOM 800 O O . GLU A 1 101 ? -0.331 0.915 10.868 1.00 87.88 101 GLU A O 1
ATOM 805 N N . ILE A 1 102 ? -0.704 0.071 12.915 1.00 88.19 102 ILE A N 1
ATOM 806 C CA . ILE A 1 102 ? 0.497 -0.769 12.947 1.00 88.19 102 ILE A CA 1
ATOM 807 C C . ILE A 1 102 ? 0.405 -1.888 11.902 1.00 88.19 102 ILE A C 1
ATOM 809 O O . ILE A 1 102 ? 1.339 -2.093 11.130 1.00 88.19 102 ILE A O 1
ATOM 813 N N . ALA A 1 103 ? -0.731 -2.579 11.814 1.00 89.56 103 ALA A N 1
ATOM 814 C CA . ALA A 1 103 ? -0.948 -3.630 10.823 1.00 89.56 103 ALA A CA 1
ATOM 815 C C . ALA A 1 103 ? -0.923 -3.081 9.385 1.00 89.56 103 ALA A C 1
ATOM 817 O O . ALA A 1 103 ? -0.380 -3.718 8.484 1.00 89.56 103 ALA A O 1
ATOM 818 N N . SER A 1 104 ? -1.432 -1.863 9.187 1.00 90.12 104 SER A N 1
ATOM 819 C CA . SER A 1 104 ? -1.381 -1.133 7.914 1.00 90.12 104 SER A CA 1
ATOM 820 C C . SER A 1 104 ? 0.052 -0.857 7.435 1.00 90.12 104 SER A C 1
ATOM 822 O O . SER A 1 104 ? 0.301 -0.799 6.233 1.00 90.12 104 SER A O 1
ATOM 824 N N . MET A 1 105 ? 1.026 -0.742 8.345 1.00 92.06 105 MET A N 1
ATOM 825 C CA . MET A 1 105 ? 2.431 -0.531 7.970 1.00 92.06 105 MET A CA 1
ATOM 826 C C . MET A 1 105 ? 3.072 -1.766 7.333 1.00 92.06 105 MET A C 1
ATOM 828 O O . MET A 1 105 ? 3.991 -1.612 6.535 1.00 92.06 105 MET A O 1
ATOM 832 N N . ILE A 1 106 ? 2.611 -2.979 7.661 1.00 93.31 106 ILE A N 1
ATOM 833 C CA . ILE A 1 106 ? 3.236 -4.245 7.239 1.00 93.31 106 ILE A CA 1
ATOM 834 C C . ILE A 1 106 ? 3.398 -4.343 5.711 1.00 93.31 106 ILE A C 1
ATOM 836 O O . ILE A 1 106 ? 4.532 -4.506 5.255 1.00 93.31 106 ILE A O 1
ATOM 840 N N . PRO A 1 107 ? 2.337 -4.232 4.884 1.00 90.50 107 PRO A N 1
ATOM 841 C CA . PRO A 1 107 ? 2.476 -4.322 3.429 1.00 90.50 107 PRO A CA 1
ATOM 842 C C . PRO A 1 107 ? 3.403 -3.243 2.855 1.00 90.50 107 PRO A C 1
ATOM 844 O O . PRO A 1 107 ? 4.154 -3.517 1.918 1.00 90.50 107 PRO A O 1
ATOM 847 N N . VAL A 1 108 ? 3.404 -2.043 3.442 1.00 90.94 108 VAL A N 1
ATOM 848 C CA . VAL A 1 108 ? 4.256 -0.929 3.007 1.00 90.94 108 VAL A CA 1
ATOM 849 C C . VAL A 1 108 ? 5.724 -1.187 3.359 1.00 90.94 108 VAL A C 1
ATOM 851 O O . VAL A 1 108 ? 6.604 -0.993 2.522 1.00 90.94 108 VAL A O 1
ATOM 854 N N . ALA A 1 109 ? 5.994 -1.687 4.566 1.00 91.69 109 ALA A N 1
ATOM 855 C CA . ALA A 1 109 ? 7.332 -2.042 5.029 1.00 91.69 109 ALA A CA 1
ATOM 856 C C . ALA A 1 109 ? 7.946 -3.176 4.197 1.00 91.69 109 ALA A C 1
ATOM 858 O O . ALA A 1 109 ? 9.116 -3.098 3.827 1.00 91.69 109 ALA A O 1
ATOM 859 N N . VAL A 1 110 ? 7.150 -4.191 3.840 1.00 89.19 110 VAL A N 1
ATOM 860 C CA . VAL A 1 110 ? 7.592 -5.260 2.932 1.00 89.19 110 VAL A CA 1
ATOM 861 C C . VAL A 1 110 ? 7.940 -4.696 1.551 1.00 89.19 110 VAL A C 1
ATOM 863 O O . VAL A 1 110 ? 8.968 -5.066 0.989 1.00 89.19 110 VAL A O 1
ATOM 866 N N . GLY A 1 111 ? 7.142 -3.759 1.027 1.00 85.31 111 GLY A N 1
ATOM 867 C CA . GLY A 1 111 ? 7.452 -3.071 -0.230 1.00 85.31 111 GLY A CA 1
ATOM 868 C C . GLY A 1 111 ? 8.762 -2.275 -0.164 1.00 85.31 111 GLY A C 1
ATOM 869 O O . GLY A 1 111 ? 9.609 -2.387 -1.046 1.00 85.31 111 GLY A O 1
ATOM 870 N N . LEU A 1 112 ? 9.010 -1.544 0.928 1.00 87.69 112 LEU A N 1
ATOM 871 C CA . LEU A 1 112 ? 10.246 -0.764 1.112 1.00 87.69 112 LEU A CA 1
ATOM 872 C C . LEU A 1 112 ? 11.531 -1.598 1.023 1.00 87.69 112 LEU A C 1
ATOM 874 O O . LEU A 1 112 ? 12.565 -1.072 0.603 1.00 87.69 112 LEU A O 1
ATOM 878 N N . MET A 1 113 ? 11.482 -2.892 1.353 1.00 86.25 113 MET A N 1
ATOM 879 C CA . MET A 1 113 ? 12.635 -3.786 1.191 1.00 86.25 113 MET A CA 1
ATOM 880 C C . MET A 1 113 ? 13.112 -3.861 -0.269 1.00 86.25 113 MET A C 1
ATOM 882 O O . MET A 1 113 ? 14.301 -4.072 -0.508 1.00 86.25 113 MET A O 1
ATOM 886 N N . ASN A 1 114 ? 12.225 -3.620 -1.242 1.00 81.06 114 ASN A N 1
ATOM 887 C CA . ASN A 1 114 ? 12.582 -3.541 -2.657 1.00 81.06 114 ASN A CA 1
ATOM 888 C C . ASN A 1 114 ? 13.513 -2.350 -2.947 1.00 81.06 114 ASN A C 1
ATOM 890 O O . ASN A 1 114 ? 14.497 -2.491 -3.664 1.00 81.06 114 ASN A O 1
ATOM 894 N N . ILE A 1 115 ? 13.279 -1.192 -2.319 1.00 80.25 115 ILE A N 1
ATOM 895 C CA . ILE A 1 115 ? 14.153 -0.011 -2.459 1.00 80.25 115 ILE A CA 1
ATOM 896 C C . ILE A 1 115 ? 15.523 -0.289 -1.847 1.00 80.25 115 ILE A C 1
ATOM 898 O O . ILE A 1 115 ? 16.547 0.023 -2.452 1.00 80.25 115 ILE A O 1
ATOM 902 N N . ALA A 1 116 ? 15.554 -0.913 -0.667 1.00 80.06 116 ALA A N 1
ATOM 903 C CA . ALA A 1 116 ? 16.806 -1.305 -0.026 1.00 80.06 116 ALA A CA 1
ATOM 904 C C . ALA A 1 116 ? 17.608 -2.277 -0.910 1.00 80.06 116 ALA A C 1
ATOM 906 O O . ALA A 1 116 ? 18.832 -2.170 -0.999 1.00 80.06 116 ALA A O 1
ATOM 907 N N . LYS A 1 117 ? 16.922 -3.186 -1.616 1.00 79.19 117 LYS A N 1
ATOM 908 C CA . LYS A 1 117 ? 17.536 -4.089 -2.595 1.00 79.19 117 LYS A CA 1
ATOM 909 C C . LYS A 1 117 ? 18.103 -3.330 -3.798 1.00 79.19 117 LYS A C 1
ATOM 911 O O . LYS A 1 117 ? 19.254 -3.569 -4.152 1.00 79.19 117 LYS A O 1
ATOM 916 N N . ILE A 1 118 ? 17.349 -2.394 -4.379 1.00 78.75 118 ILE A N 1
ATOM 917 C CA . ILE A 1 118 ? 17.812 -1.550 -5.496 1.00 78.75 118 ILE A CA 1
ATOM 918 C C . ILE A 1 118 ? 19.048 -0.740 -5.080 1.00 78.75 118 ILE A C 1
ATOM 920 O O . ILE A 1 118 ? 20.043 -0.720 -5.801 1.00 78.75 118 ILE A O 1
ATOM 924 N N . ALA A 1 119 ? 19.026 -0.132 -3.890 1.00 77.94 119 ALA A N 1
ATOM 925 C CA . ALA A 1 119 ? 20.151 0.636 -3.360 1.00 77.94 119 ALA A CA 1
ATOM 926 C C . ALA A 1 119 ? 21.402 -0.230 -3.126 1.00 77.94 119 ALA A C 1
ATOM 928 O O . ALA A 1 119 ? 22.518 0.232 -3.349 1.00 77.94 119 ALA A O 1
ATOM 929 N N . LYS A 1 120 ? 21.224 -1.489 -2.704 1.00 80.88 120 LYS A N 1
ATOM 930 C CA . LYS A 1 120 ? 22.326 -2.434 -2.473 1.00 80.88 120 LYS A CA 1
ATOM 931 C C . LYS A 1 120 ? 22.906 -3.004 -3.771 1.00 80.88 120 LYS A C 1
ATOM 933 O O . LYS A 1 120 ? 24.119 -3.151 -3.875 1.00 80.88 120 LYS A O 1
ATOM 938 N N . ASN A 1 121 ? 22.053 -3.350 -4.733 1.00 77.88 121 ASN A N 1
ATOM 939 C CA . ASN A 1 121 ? 22.448 -4.056 -5.954 1.00 77.88 121 ASN A CA 1
ATOM 940 C C . ASN A 1 121 ? 22.731 -3.113 -7.138 1.00 77.88 121 ASN A C 1
ATOM 942 O O . ASN A 1 121 ? 23.194 -3.572 -8.180 1.00 77.88 121 ASN A O 1
ATOM 946 N N . GLY A 1 122 ? 22.411 -1.819 -7.017 1.00 71.25 122 GLY A N 1
ATOM 947 C CA . GLY A 1 122 ? 22.651 -0.795 -8.042 1.00 71.25 122 GLY A CA 1
ATOM 948 C C . GLY A 1 122 ? 21.856 -0.982 -9.340 1.00 71.25 122 GLY A C 1
ATOM 949 O O . GLY A 1 122 ? 22.094 -0.276 -10.316 1.00 71.25 122 GLY A O 1
ATOM 950 N N . THR A 1 123 ? 20.923 -1.934 -9.374 1.00 71.88 123 THR A N 1
ATOM 951 C CA . THR A 1 123 ? 20.164 -2.328 -10.564 1.00 71.88 123 THR A CA 1
ATOM 952 C C . THR A 1 123 ? 18.683 -2.052 -10.346 1.00 71.88 123 THR A C 1
ATOM 954 O O . THR A 1 123 ? 18.077 -2.523 -9.386 1.00 71.88 123 THR A O 1
ATOM 957 N N . VAL A 1 124 ? 18.102 -1.246 -11.239 1.00 71.38 124 VAL A N 1
ATOM 958 C CA . VAL A 1 124 ? 16.663 -0.965 -11.250 1.00 71.38 124 VAL A CA 1
ATOM 959 C C . VAL A 1 124 ? 15.973 -2.064 -12.063 1.00 71.38 124 VAL A C 1
ATOM 961 O O . VAL A 1 124 ? 16.371 -2.276 -13.215 1.00 71.38 124 VAL A O 1
ATOM 964 N N . PRO A 1 125 ? 14.963 -2.758 -11.509 1.00 68.56 125 PRO A N 1
ATOM 965 C CA . PRO A 1 125 ? 14.258 -3.813 -12.227 1.00 68.56 125 PRO A CA 1
ATOM 966 C C . PRO A 1 125 ? 13.605 -3.268 -13.506 1.00 68.56 125 PRO A C 1
ATOM 968 O O . PRO A 1 125 ? 13.160 -2.121 -13.547 1.00 68.56 125 PRO A O 1
ATOM 971 N N . MET A 1 126 ? 13.544 -4.094 -14.556 1.00 63.25 126 MET A N 1
ATOM 972 C CA . MET A 1 126 ? 12.944 -3.706 -15.844 1.00 63.25 126 MET A CA 1
ATOM 973 C C . MET A 1 126 ? 11.469 -3.295 -15.694 1.00 63.25 126 MET A C 1
ATOM 975 O O . MET A 1 126 ? 11.067 -2.300 -16.280 1.00 63.25 126 MET A O 1
ATOM 979 N N . ASP A 1 127 ? 10.714 -3.965 -14.818 1.00 73.75 127 ASP A N 1
ATOM 980 C CA . ASP A 1 127 ? 9.276 -3.723 -14.603 1.00 73.75 127 ASP A CA 1
ATOM 981 C C . ASP A 1 127 ? 8.988 -2.711 -13.477 1.00 73.75 127 ASP A C 1
ATOM 983 O O . ASP A 1 127 ? 7.988 -2.816 -12.754 1.00 73.75 127 ASP A O 1
ATOM 987 N N . MET A 1 128 ? 9.888 -1.748 -13.255 1.00 77.06 128 MET A N 1
ATOM 988 C CA . MET A 1 128 ? 9.754 -0.806 -12.140 1.00 77.06 128 MET A CA 1
ATOM 989 C C . MET A 1 128 ? 8.482 0.051 -12.237 1.00 77.06 128 MET A C 1
ATOM 991 O O . MET A 1 128 ? 7.944 0.423 -11.195 1.00 77.06 128 MET A O 1
ATOM 995 N N . GLY A 1 129 ? 7.963 0.332 -13.439 1.00 77.19 129 GLY A N 1
ATOM 996 C CA . GLY A 1 129 ? 6.713 1.083 -13.601 1.00 77.19 129 GLY A CA 1
ATOM 997 C C . GLY A 1 129 ? 5.490 0.305 -13.123 1.00 77.19 129 GLY A C 1
ATOM 998 O O . GLY A 1 129 ? 4.622 0.867 -12.452 1.00 77.19 129 GLY A O 1
ATOM 999 N N . ALA A 1 130 ? 5.447 -1.006 -13.361 1.00 78.12 130 ALA A N 1
ATOM 1000 C CA . ALA A 1 130 ? 4.407 -1.876 -12.814 1.00 78.12 130 ALA A CA 1
ATOM 1001 C C . ALA A 1 130 ? 4.503 -1.996 -11.281 1.00 78.12 130 ALA A C 1
ATOM 1003 O O . ALA A 1 130 ? 3.490 -1.954 -10.578 1.00 78.12 130 ALA A O 1
ATOM 1004 N N . GLN A 1 131 ? 5.725 -2.097 -10.746 1.00 81.62 131 GLN A N 1
ATOM 1005 C CA . GLN A 1 131 ? 5.968 -2.179 -9.302 1.00 81.62 131 GLN A CA 1
ATOM 1006 C C . GLN A 1 131 ? 5.626 -0.872 -8.576 1.00 81.62 131 GLN A C 1
ATOM 1008 O O . GLN A 1 131 ? 5.024 -0.914 -7.502 1.00 81.62 131 GLN A O 1
ATOM 1013 N N . SER A 1 132 ? 5.969 0.288 -9.146 1.00 84.62 132 SER A N 1
ATOM 1014 C CA . SER A 1 132 ? 5.600 1.597 -8.590 1.00 84.62 132 SER A CA 1
ATOM 1015 C C . SER A 1 132 ? 4.094 1.804 -8.599 1.00 84.62 132 SER A C 1
ATOM 1017 O O . SER A 1 132 ? 3.543 2.294 -7.613 1.00 84.62 132 SER A O 1
ATOM 1019 N N . PHE A 1 133 ? 3.411 1.355 -9.652 1.00 82.94 133 PHE A N 1
ATOM 1020 C CA . PHE A 1 133 ? 1.955 1.416 -9.738 1.00 82.94 133 PHE A CA 1
ATOM 1021 C C . PHE A 1 133 ? 1.276 0.501 -8.710 1.00 82.94 133 PHE A C 1
ATOM 1023 O O . PHE A 1 133 ? 0.369 0.929 -7.993 1.00 82.94 133 PHE A O 1
ATOM 1030 N N . GLY A 1 134 ? 1.774 -0.731 -8.558 1.00 86.31 134 GLY A N 1
ATOM 1031 C CA . GLY A 1 134 ? 1.315 -1.658 -7.524 1.00 86.31 134 GLY A CA 1
ATOM 1032 C C . GLY A 1 134 ? 1.516 -1.104 -6.111 1.00 86.31 134 GLY A C 1
ATOM 1033 O O . GLY A 1 134 ? 0.609 -1.184 -5.283 1.00 86.31 134 GLY A O 1
ATOM 1034 N N . MET A 1 135 ? 2.663 -0.474 -5.843 1.00 88.44 135 MET A N 1
ATOM 1035 C CA . MET A 1 135 ? 2.952 0.129 -4.540 1.00 88.44 135 MET A CA 1
ATOM 1036 C C . MET A 1 135 ? 2.053 1.333 -4.238 1.00 88.44 135 MET A C 1
ATOM 1038 O O . MET A 1 135 ? 1.531 1.444 -3.129 1.00 88.44 135 MET A O 1
ATOM 1042 N N . LEU A 1 136 ? 1.809 2.203 -5.223 1.00 88.25 136 LEU A N 1
ATOM 1043 C CA . LEU A 1 136 ? 0.843 3.300 -5.098 1.00 88.25 136 LEU A CA 1
ATOM 1044 C C . LEU A 1 136 ? -0.555 2.775 -4.745 1.00 88.25 136 LEU A C 1
ATOM 1046 O O . LEU A 1 136 ? -1.207 3.307 -3.842 1.00 88.25 136 LEU A O 1
ATOM 1050 N N . ALA A 1 137 ? -0.999 1.705 -5.411 1.00 88.50 137 ALA A N 1
ATOM 1051 C CA . ALA A 1 137 ? -2.285 1.077 -5.130 1.00 88.50 137 ALA A CA 1
ATOM 1052 C C . ALA A 1 137 ? -2.342 0.470 -3.719 1.00 88.50 137 ALA A C 1
ATOM 1054 O O . ALA A 1 137 ? -3.318 0.698 -3.007 1.00 88.50 137 ALA A O 1
ATOM 1055 N N . ILE A 1 138 ? -1.291 -0.231 -3.276 1.00 90.75 138 ILE A N 1
ATOM 1056 C CA . ILE A 1 138 ? -1.187 -0.765 -1.907 1.00 90.75 138 ILE A CA 1
ATOM 1057 C C . ILE A 1 138 ? -1.296 0.364 -0.881 1.00 90.75 138 ILE A C 1
ATOM 1059 O O . ILE A 1 138 ? -2.129 0.290 0.021 1.00 90.75 138 ILE A O 1
ATOM 1063 N N . CYS A 1 139 ? -0.501 1.426 -1.032 1.00 90.06 139 CYS A N 1
ATOM 1064 C CA . CYS A 1 139 ? -0.542 2.572 -0.127 1.00 90.06 139 CYS A CA 1
ATOM 1065 C C . CYS A 1 139 ? -1.939 3.207 -0.082 1.00 90.06 139 CYS A C 1
ATOM 1067 O O . CYS A 1 139 ? -2.450 3.505 0.998 1.00 90.06 139 CYS A O 1
ATOM 1069 N N . THR A 1 140 ? -2.590 3.341 -1.240 1.00 87.69 140 THR A N 1
ATOM 1070 C CA . THR A 1 140 ? -3.962 3.856 -1.340 1.00 87.69 140 THR A CA 1
ATOM 1071 C C . THR A 1 140 ? -4.951 2.981 -0.576 1.00 87.69 140 THR A C 1
ATOM 1073 O O . THR A 1 140 ? -5.714 3.486 0.251 1.00 87.69 140 THR A O 1
ATOM 1076 N N . VAL A 1 141 ? -4.932 1.669 -0.835 1.00 89.88 141 VAL A N 1
ATOM 1077 C CA . VAL A 1 141 ? -5.823 0.689 -0.200 1.00 89.88 141 VAL A CA 1
ATOM 1078 C C . VAL A 1 141 ? -5.650 0.726 1.310 1.00 89.88 141 VAL A C 1
ATOM 1080 O O . VAL A 1 141 ? -6.635 0.840 2.030 1.00 89.88 141 VAL A O 1
ATOM 1083 N N . VAL A 1 142 ? -4.409 0.695 1.789 1.00 90.88 142 VAL A N 1
ATOM 1084 C CA . VAL A 1 142 ? -4.078 0.701 3.215 1.00 90.88 142 VAL A CA 1
ATOM 1085 C C . VAL A 1 142 ? -4.599 1.961 3.911 1.00 90.88 142 VAL A C 1
ATOM 1087 O O . VAL A 1 142 ? -5.268 1.861 4.940 1.00 90.88 142 VAL A O 1
ATOM 1090 N N . LEU A 1 143 ? -4.350 3.143 3.341 1.00 87.69 143 LEU A N 1
ATOM 1091 C CA . LEU A 1 143 ? -4.795 4.415 3.921 1.00 87.69 143 LEU A CA 1
ATOM 1092 C C . LEU A 1 143 ? -6.323 4.538 3.931 1.00 87.69 143 LEU A C 1
ATOM 1094 O O . LEU A 1 143 ? -6.914 4.938 4.938 1.00 87.69 143 LEU A O 1
ATOM 1098 N N . CYS A 1 144 ? -6.977 4.147 2.835 1.00 86.50 144 CYS A N 1
ATOM 1099 C CA . CYS A 1 144 ? -8.436 4.158 2.742 1.00 86.50 144 CYS A CA 1
ATOM 1100 C C . CYS A 1 144 ? -9.065 3.165 3.722 1.00 86.50 144 CYS A C 1
ATOM 1102 O O . CYS A 1 144 ? -10.038 3.487 4.401 1.00 86.50 144 CYS A O 1
ATOM 1104 N N . LEU A 1 145 ? -8.494 1.969 3.839 1.00 87.88 145 LEU A N 1
ATOM 1105 C CA . LEU A 1 145 ? -8.979 0.925 4.730 1.00 87.88 145 LEU A CA 1
ATOM 1106 C C . LEU A 1 145 ? -8.815 1.317 6.204 1.00 87.88 145 LEU A C 1
ATOM 1108 O O . LEU A 1 145 ? -9.751 1.154 6.984 1.00 87.88 145 LEU A O 1
ATOM 1112 N N . GLN A 1 146 ? -7.673 1.903 6.576 1.00 87.75 146 GLN A N 1
ATOM 1113 C CA . GLN A 1 146 ? -7.454 2.461 7.911 1.00 87.75 146 GLN A CA 1
ATOM 1114 C C . GLN A 1 146 ? -8.505 3.531 8.239 1.00 87.75 146 GLN A C 1
ATOM 1116 O O . GLN A 1 146 ? -9.067 3.527 9.337 1.00 87.75 146 GLN A O 1
ATOM 1121 N N . HIS A 1 147 ? -8.793 4.436 7.300 1.00 83.81 147 HIS A N 1
ATOM 1122 C CA . HIS A 1 147 ? -9.828 5.451 7.488 1.00 83.81 147 HIS A CA 1
ATOM 1123 C C . HIS A 1 147 ? -11.215 4.825 7.685 1.00 83.81 147 HIS A C 1
ATOM 1125 O O . HIS A 1 147 ? -11.926 5.169 8.631 1.00 83.81 147 HIS A O 1
ATOM 1131 N N . LEU A 1 148 ? -11.574 3.857 6.843 1.00 84.06 148 LEU A N 1
ATOM 1132 C CA . LEU A 1 148 ? -12.842 3.138 6.932 1.00 84.06 148 LEU A CA 1
ATOM 1133 C C . LEU A 1 148 ? -12.994 2.374 8.257 1.00 84.06 148 LEU A C 1
ATOM 1135 O O . LEU A 1 148 ? -14.076 2.373 8.840 1.00 84.06 148 LEU A O 1
ATOM 1139 N N . CYS A 1 149 ? -11.919 1.779 8.779 1.00 83.38 149 CYS A N 1
ATOM 1140 C CA . CYS A 1 149 ? -11.939 1.118 10.086 1.00 83.38 149 CYS A CA 1
ATOM 1141 C C . CYS A 1 149 ? -12.193 2.096 11.239 1.00 83.38 149 CYS A C 1
ATOM 1143 O O . CYS A 1 149 ? -12.798 1.706 12.235 1.00 83.38 149 CYS A O 1
ATOM 1145 N N . LYS A 1 150 ? -11.764 3.358 11.111 1.00 79.25 150 LYS A N 1
ATOM 1146 C CA . LYS A 1 150 ? -11.999 4.402 12.122 1.00 79.25 150 LYS A CA 1
ATOM 1147 C C . LYS A 1 150 ? -13.401 5.001 12.066 1.00 79.25 150 LYS A C 1
ATOM 1149 O O . LYS A 1 150 ? -13.894 5.462 13.089 1.00 79.25 150 LYS A O 1
ATOM 1154 N N . LYS A 1 151 ? -14.025 5.018 10.885 1.00 75.81 151 LYS A N 1
ATOM 1155 C CA . LYS A 1 151 ? -15.339 5.642 10.637 1.00 75.81 151 LYS A CA 1
ATOM 1156 C C . LYS A 1 151 ? -16.525 4.681 10.801 1.00 75.81 151 LYS A C 1
ATOM 1158 O O . LYS A 1 151 ? -17.652 5.083 10.543 1.00 75.81 151 LYS A O 1
ATOM 1163 N N . ASP A 1 152 ? -16.259 3.451 11.243 1.00 77.38 152 ASP A N 1
ATOM 1164 C CA . ASP A 1 152 ? -17.169 2.303 11.231 1.00 77.38 152 ASP A CA 1
ATOM 1165 C C . ASP A 1 152 ? -17.692 1.969 9.816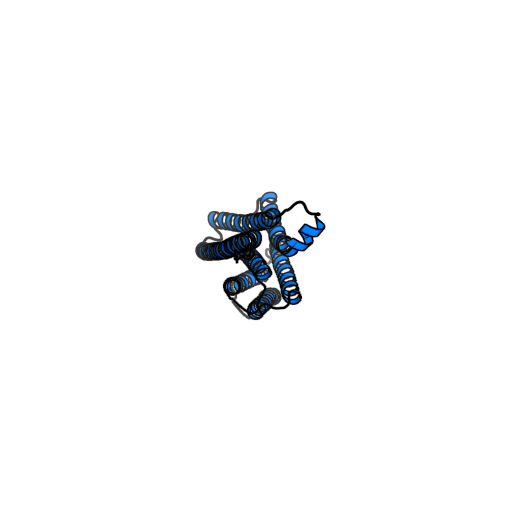 1.00 77.38 152 ASP A C 1
ATOM 1167 O O . ASP A 1 152 ? -18.445 2.709 9.185 1.00 77.38 152 ASP A O 1
ATOM 1171 N N . MET A 1 153 ? -17.293 0.805 9.300 1.00 83.44 153 MET A N 1
ATOM 1172 C CA . MET A 1 153 ? -17.621 0.383 7.935 1.00 83.44 153 MET A CA 1
ATOM 1173 C C . MET A 1 153 ? -19.113 0.086 7.752 1.00 83.44 153 MET A C 1
ATOM 1175 O O . MET A 1 153 ? -19.767 -0.474 8.631 1.00 83.44 153 MET A O 1
ATOM 1179 N N . SER A 1 154 ? -19.635 0.373 6.563 1.00 88.38 154 SER A N 1
ATOM 1180 C CA . SER A 1 154 ? -20.955 -0.076 6.117 1.00 88.38 154 SER A CA 1
ATOM 1181 C C . SER A 1 154 ? -20.896 -1.397 5.348 1.00 88.38 154 SER A C 1
ATOM 1183 O O . SER A 1 154 ? -19.856 -1.780 4.812 1.00 88.38 154 SER A O 1
ATOM 1185 N N . TRP A 1 155 ? -22.036 -2.087 5.234 1.00 87.12 155 TRP A N 1
ATOM 1186 C CA . TRP A 1 155 ? -22.139 -3.337 4.464 1.00 87.12 155 TRP A CA 1
ATOM 1187 C C . TRP A 1 155 ? -21.707 -3.182 3.002 1.00 87.12 155 TRP A C 1
ATOM 1189 O O . TRP A 1 155 ? -21.039 -4.063 2.469 1.00 87.12 155 TRP A O 1
ATOM 1199 N N . GLY A 1 156 ? -22.036 -2.050 2.368 1.00 87.06 156 GLY A N 1
ATOM 1200 C CA . GLY A 1 156 ? -21.599 -1.759 1.001 1.00 87.06 156 GLY A CA 1
ATOM 1201 C C . GLY A 1 156 ? -20.079 -1.614 0.895 1.00 87.06 156 GLY A C 1
ATOM 1202 O O . GLY A 1 156 ? -19.471 -2.157 -0.023 1.00 87.06 156 GLY A O 1
ATOM 1203 N N . GLN A 1 157 ? -19.450 -0.953 1.872 1.00 89.69 157 GLN A N 1
ATOM 1204 C CA . GLN A 1 157 ? -17.990 -0.824 1.934 1.00 89.69 157 GLN A CA 1
ATOM 1205 C C . GLN A 1 157 ? -17.313 -2.181 2.131 1.00 89.69 157 GLN A C 1
ATOM 1207 O O . GLN A 1 157 ? -16.360 -2.493 1.424 1.00 89.69 157 GLN A O 1
ATOM 1212 N N . VAL A 1 158 ? -17.846 -3.027 3.014 1.00 89.31 158 VAL A N 1
ATOM 1213 C CA . VAL A 1 158 ? -17.333 -4.390 3.199 1.00 89.31 158 VAL A CA 1
ATOM 1214 C C . VAL A 1 158 ? -17.480 -5.241 1.945 1.00 89.31 158 VAL A C 1
ATOM 1216 O O . VAL A 1 158 ? -16.526 -5.919 1.570 1.00 89.31 158 VAL A O 1
ATOM 1219 N N . ALA A 1 159 ? -18.623 -5.180 1.261 1.00 89.62 159 ALA A N 1
ATOM 1220 C CA . ALA A 1 159 ? -18.818 -5.905 0.010 1.00 89.62 159 ALA A CA 1
ATOM 1221 C C . ALA A 1 159 ? -17.789 -5.486 -1.056 1.00 89.62 159 ALA A C 1
ATOM 1223 O O . ALA A 1 159 ? -17.205 -6.351 -1.706 1.00 89.62 159 ALA A O 1
ATOM 1224 N N . MET A 1 160 ? -17.502 -4.184 -1.180 1.00 90.12 160 MET A N 1
ATOM 1225 C CA . MET A 1 160 ? -16.457 -3.676 -2.079 1.00 90.12 160 MET A CA 1
ATOM 1226 C C . MET A 1 160 ? -15.059 -4.164 -1.686 1.00 90.12 160 MET A C 1
ATOM 1228 O O . MET A 1 160 ? -14.287 -4.553 -2.561 1.00 90.12 160 MET A O 1
ATOM 1232 N N . ILE A 1 161 ? -14.742 -4.202 -0.386 1.00 90.62 161 ILE A N 1
ATOM 1233 C CA . ILE A 1 161 ? -13.455 -4.718 0.098 1.00 90.62 161 ILE A CA 1
ATOM 1234 C C . ILE A 1 161 ? -13.304 -6.212 -0.220 1.00 90.62 161 ILE A C 1
ATOM 1236 O O . ILE A 1 161 ? -12.263 -6.643 -0.716 1.00 90.62 161 ILE A O 1
ATOM 1240 N N . ILE A 1 162 ? -14.342 -7.012 0.025 1.00 90.62 162 ILE A N 1
ATOM 1241 C CA . ILE A 1 162 ? -14.332 -8.450 -0.277 1.00 90.62 162 ILE A CA 1
ATOM 1242 C C . ILE A 1 162 ? -14.196 -8.679 -1.786 1.00 90.62 162 ILE A C 1
ATOM 1244 O O . ILE A 1 162 ? -13.326 -9.439 -2.206 1.00 90.62 162 ILE A O 1
ATOM 1248 N N . ALA A 1 163 ? -15.005 -7.998 -2.602 1.00 90.62 163 ALA A N 1
ATOM 1249 C CA . ALA A 1 163 ? -14.945 -8.106 -4.058 1.00 90.62 163 ALA A CA 1
ATOM 1250 C C . ALA A 1 163 ? -13.557 -7.734 -4.597 1.00 90.62 163 ALA A C 1
ATOM 1252 O O . ALA A 1 163 ? -12.998 -8.448 -5.426 1.00 90.62 163 ALA A O 1
ATOM 1253 N N . GLY A 1 164 ? -12.967 -6.662 -4.074 1.00 88.44 164 GLY A N 1
ATOM 1254 C CA . GLY A 1 164 ? -11.625 -6.234 -4.429 1.00 88.44 164 GLY A CA 1
ATOM 1255 C C . GLY A 1 164 ? -10.536 -7.246 -4.082 1.00 88.44 164 GLY A C 1
ATOM 1256 O O . GLY A 1 164 ? -9.717 -7.581 -4.935 1.00 88.44 164 GLY A O 1
ATOM 1257 N N . ASN A 1 165 ? -10.575 -7.821 -2.878 1.00 91.19 165 ASN A N 1
ATOM 1258 C CA . ASN A 1 165 ? -9.662 -8.905 -2.507 1.00 91.19 165 ASN A CA 1
ATOM 1259 C C . ASN A 1 165 ? -9.813 -10.123 -3.435 1.00 91.19 165 ASN A C 1
ATOM 1261 O O . ASN A 1 165 ? -8.810 -10.694 -3.863 1.00 91.19 165 ASN A O 1
ATOM 1265 N N . ILE A 1 166 ? -11.048 -10.495 -3.799 1.00 89.69 166 ILE A N 1
ATOM 1266 C CA . ILE A 1 166 ? -11.308 -11.581 -4.757 1.00 89.69 166 ILE A CA 1
ATOM 1267 C C . ILE A 1 166 ? -10.696 -11.258 -6.125 1.00 89.69 166 ILE A C 1
ATOM 1269 O O . ILE A 1 166 ? -10.058 -12.130 -6.709 1.00 89.69 166 ILE A O 1
ATOM 1273 N N . ILE A 1 167 ? -10.836 -10.023 -6.622 1.00 88.44 167 ILE A N 1
ATOM 1274 C CA . ILE A 1 167 ? -10.246 -9.583 -7.898 1.00 88.44 167 ILE A CA 1
ATOM 1275 C C . ILE A 1 167 ? -8.721 -9.737 -7.876 1.00 88.44 167 ILE A C 1
ATOM 1277 O O . ILE A 1 167 ? -8.149 -10.279 -8.820 1.00 88.44 167 ILE A O 1
ATOM 1281 N N . VAL A 1 168 ? -8.061 -9.314 -6.795 1.00 86.19 168 VAL A N 1
ATOM 1282 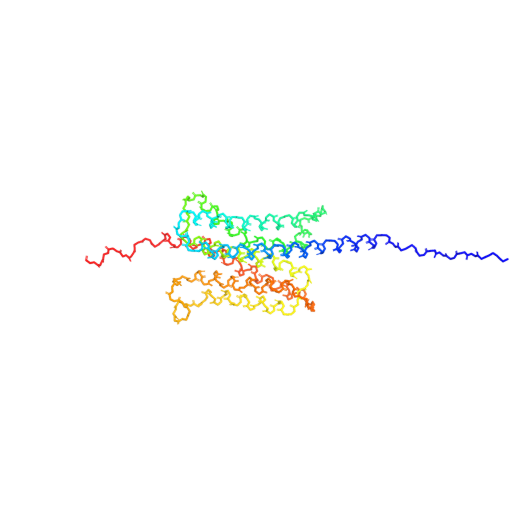C CA . VAL A 1 168 ? -6.598 -9.415 -6.652 1.00 86.19 168 VAL A CA 1
ATOM 1283 C C . VAL A 1 168 ? -6.150 -10.879 -6.635 1.00 86.19 168 VAL A C 1
ATOM 1285 O O . VAL A 1 168 ? -5.231 -11.259 -7.365 1.00 86.19 168 VAL A O 1
ATOM 1288 N N . VAL A 1 169 ? -6.828 -11.723 -5.852 1.00 86.12 169 VAL A N 1
ATOM 1289 C CA . VAL A 1 169 ? -6.523 -13.160 -5.758 1.00 86.12 169 VAL A CA 1
ATOM 1290 C C . VAL A 1 169 ? -6.790 -13.870 -7.089 1.00 86.12 169 VAL A C 1
ATOM 1292 O O . VAL A 1 169 ? -5.961 -14.659 -7.544 1.00 86.12 169 VAL A O 1
ATOM 1295 N N . ALA A 1 170 ? -7.898 -13.564 -7.763 1.00 82.75 170 ALA A N 1
ATOM 1296 C CA . ALA A 1 170 ? -8.213 -14.105 -9.083 1.00 82.75 170 ALA A CA 1
ATOM 1297 C C . ALA A 1 170 ? -7.188 -13.658 -10.138 1.00 82.75 170 ALA A C 1
ATOM 1299 O O . ALA A 1 170 ? -6.754 -14.469 -10.959 1.00 82.75 170 ALA A O 1
ATOM 1300 N N . GLY A 1 171 ? -6.733 -12.403 -10.082 1.00 77.19 171 GLY A N 1
ATOM 1301 C CA . GLY A 1 171 ? -5.662 -11.886 -10.937 1.00 77.19 171 GLY A CA 1
ATOM 1302 C C . GLY A 1 171 ? -4.355 -12.668 -10.788 1.00 77.19 171 GLY A C 1
ATOM 1303 O O . GLY A 1 171 ? -3.668 -12.906 -11.778 1.00 77.19 171 GLY A O 1
ATOM 1304 N N . TYR A 1 172 ? -4.050 -13.147 -9.578 1.00 76.88 172 TYR A N 1
ATOM 1305 C CA . TYR A 1 172 ? -2.899 -14.016 -9.328 1.00 76.88 172 TYR A CA 1
ATOM 1306 C C . TYR A 1 172 ? -3.126 -15.471 -9.784 1.00 76.88 172 TYR A C 1
ATOM 1308 O O . TYR A 1 172 ? -2.230 -16.107 -10.346 1.00 76.88 172 TYR A O 1
ATOM 1316 N N . LEU A 1 173 ? -4.314 -16.036 -9.549 1.00 77.94 173 LEU A N 1
ATOM 1317 C CA . LEU A 1 173 ? -4.603 -17.447 -9.839 1.00 77.94 173 LEU A CA 1
ATOM 1318 C C . LEU A 1 173 ? -4.890 -17.731 -11.321 1.00 77.94 173 LEU A C 1
ATOM 1320 O O . LEU A 1 173 ? -4.652 -18.850 -11.781 1.00 77.94 173 LEU A O 1
ATOM 1324 N N . THR A 1 174 ? -5.364 -16.745 -12.083 1.00 68.31 174 THR A N 1
ATOM 1325 C CA . THR A 1 174 ? -5.686 -16.920 -13.506 1.00 68.31 174 THR A CA 1
ATOM 1326 C C . THR A 1 174 ? -4.421 -17.124 -14.344 1.00 68.31 174 THR A C 1
ATOM 1328 O O . THR A 1 174 ? -3.587 -16.235 -14.512 1.00 68.31 174 THR A O 1
ATOM 1331 N N . SER A 1 175 ? -4.272 -18.333 -14.891 1.00 54.62 175 SER A N 1
ATOM 1332 C CA . SER A 1 175 ? -3.184 -18.667 -15.816 1.00 54.62 175 SER A CA 1
ATOM 1333 C C . SER A 1 175 ? -3.288 -17.850 -17.117 1.00 54.62 175 SER A C 1
ATOM 1335 O O . SER A 1 175 ? -4.392 -17.490 -17.530 1.00 54.62 175 SER A O 1
ATOM 1337 N N . PRO A 1 176 ? -2.171 -17.596 -17.825 1.00 53.78 176 PRO A N 1
ATOM 1338 C CA . PRO A 1 176 ? -2.142 -16.794 -19.060 1.00 53.78 176 PRO A CA 1
ATOM 1339 C C . PRO A 1 176 ? -2.931 -17.386 -20.240 1.00 53.78 176 PRO A C 1
ATOM 1341 O O . PRO A 1 176 ? -3.046 -16.767 -21.295 1.00 53.78 176 PRO A O 1
ATOM 1344 N N . LYS A 1 177 ? -3.534 -18.568 -20.087 1.00 48.34 177 LYS A N 1
ATOM 1345 C CA . LYS A 1 177 ? -4.262 -19.232 -21.164 1.00 48.34 177 LYS A CA 1
ATOM 1346 C C . LYS A 1 177 ? -5.644 -18.589 -21.366 1.00 48.34 177 LYS A C 1
ATOM 1348 O O . LYS A 1 177 ? -6.606 -18.933 -20.689 1.00 48.34 177 LYS A O 1
ATOM 1353 N N . LYS A 1 178 ? -5.706 -17.721 -22.381 1.00 47.81 178 LYS A N 1
ATOM 1354 C CA . LYS A 1 178 ? -6.862 -17.377 -23.242 1.00 47.81 178 LYS A CA 1
ATOM 1355 C C . LYS A 1 178 ? -7.763 -16.182 -22.937 1.00 47.81 178 LYS A C 1
ATOM 1357 O O . LYS A 1 178 ? -8.511 -15.824 -23.839 1.00 47.81 178 LYS A O 1
ATOM 1362 N N . TYR A 1 179 ? -7.698 -15.513 -21.793 1.00 45.81 179 TYR A N 1
ATOM 1363 C CA . TYR A 1 179 ? -8.636 -14.411 -21.545 1.00 45.81 179 TYR A CA 1
ATOM 1364 C C . TYR A 1 179 ? -7.908 -13.175 -21.021 1.00 45.81 179 TYR A C 1
ATOM 1366 O O . TYR A 1 179 ? -7.232 -13.234 -20.001 1.00 45.81 179 TYR A O 1
ATOM 1374 N N . PHE A 1 180 ? -8.070 -12.077 -21.761 1.00 42.91 180 PHE A N 1
ATOM 1375 C CA . PHE A 1 180 ? -7.589 -10.720 -21.502 1.00 42.91 180 PHE A CA 1
ATOM 1376 C C . PHE A 1 180 ? -6.100 -10.431 -21.773 1.00 42.91 180 PHE A C 1
ATOM 1378 O O . PHE A 1 180 ? -5.220 -10.673 -20.956 1.00 42.91 180 PHE A O 1
ATOM 1385 N N . ILE A 1 181 ? -5.892 -9.799 -22.936 1.00 41.69 181 ILE A N 1
ATOM 1386 C CA . ILE A 1 181 ? -4.736 -8.988 -23.349 1.00 41.69 181 ILE A CA 1
ATOM 1387 C C . ILE A 1 181 ? -3.429 -9.792 -23.530 1.00 41.69 181 ILE A C 1
ATOM 1389 O O . ILE A 1 181 ? -2.671 -9.977 -22.580 1.00 41.69 181 ILE A O 1
ATOM 1393 N N . PRO A 1 182 ? -3.109 -10.226 -24.767 1.00 41.50 182 PRO A N 1
ATOM 1394 C CA . PRO A 1 182 ? -1.903 -11.002 -25.088 1.00 41.50 182 PRO A CA 1
ATOM 1395 C C . PRO A 1 182 ? -0.584 -10.198 -25.033 1.00 41.50 182 PRO A C 1
ATOM 1397 O O . PRO A 1 182 ? 0.430 -10.671 -25.524 1.00 41.50 182 PRO A O 1
ATOM 1400 N N . MET A 1 183 ? -0.577 -8.995 -24.450 1.00 42.56 183 MET A N 1
ATOM 1401 C CA . MET A 1 183 ? 0.603 -8.117 -24.373 1.00 42.56 183 MET A CA 1
ATOM 1402 C C . MET A 1 183 ? 1.296 -8.109 -23.003 1.00 42.56 183 MET A C 1
ATOM 1404 O O . MET A 1 183 ? 2.356 -7.511 -22.868 1.00 42.56 183 MET A O 1
ATOM 1408 N N . ILE A 1 184 ? 0.722 -8.757 -21.985 1.00 46.03 184 ILE A N 1
ATOM 1409 C CA . ILE A 1 184 ? 1.225 -8.697 -20.607 1.00 46.03 184 ILE A CA 1
ATOM 1410 C C . ILE A 1 184 ? 1.496 -10.123 -20.124 1.00 46.03 184 ILE A C 1
ATOM 1412 O O . ILE A 1 184 ? 0.662 -10.756 -19.472 1.00 46.03 184 ILE A O 1
ATOM 1416 N N . ASP A 1 185 ? 2.661 -10.651 -20.487 1.00 46.34 185 ASP A N 1
ATOM 1417 C CA . ASP A 1 185 ? 2.995 -12.073 -20.338 1.00 46.34 185 ASP A CA 1
ATOM 1418 C C . ASP A 1 185 ? 3.483 -12.462 -18.930 1.00 46.34 185 ASP A C 1
ATOM 1420 O O . ASP A 1 185 ? 4.262 -13.393 -18.737 1.00 46.34 185 ASP A O 1
ATOM 1424 N N . LEU A 1 186 ? 3.029 -11.749 -17.895 1.00 58.44 186 LEU A N 1
ATOM 1425 C CA . LEU A 1 186 ? 3.466 -12.005 -16.530 1.00 58.44 186 LEU A CA 1
ATOM 1426 C C . LEU A 1 186 ? 2.342 -11.941 -15.503 1.00 58.44 186 LEU A C 1
ATOM 1428 O O . LEU A 1 186 ? 1.721 -10.906 -15.261 1.00 58.44 186 LEU A O 1
ATOM 1432 N N . ARG A 1 187 ? 2.158 -13.080 -14.825 1.00 57.53 187 ARG A N 1
ATOM 1433 C CA . ARG A 1 187 ? 1.255 -13.321 -13.684 1.00 57.53 187 ARG A CA 1
ATOM 1434 C C . ARG A 1 187 ? 1.276 -12.193 -12.643 1.00 57.53 187 ARG A C 1
ATOM 1436 O O . ARG A 1 187 ? 0.248 -11.863 -12.063 1.00 57.53 187 ARG A O 1
ATOM 1443 N N . ASN A 1 188 ? 2.434 -11.569 -12.453 1.00 66.75 188 ASN A N 1
ATOM 1444 C CA . ASN A 1 188 ? 2.641 -10.517 -11.460 1.00 66.75 188 ASN A CA 1
ATOM 1445 C C . ASN A 1 188 ? 2.030 -9.176 -11.886 1.00 66.75 188 ASN A C 1
ATOM 1447 O O . ASN A 1 188 ? 1.462 -8.470 -11.060 1.00 66.75 188 ASN A O 1
ATOM 1451 N N . HIS A 1 189 ? 2.041 -8.864 -13.181 1.00 69.94 189 HIS A N 1
ATOM 1452 C CA . HIS A 1 189 ? 1.480 -7.620 -13.704 1.00 69.94 189 HIS A CA 1
ATOM 1453 C C . HIS A 1 189 ? -0.055 -7.586 -13.577 1.00 69.94 189 HIS A C 1
ATOM 1455 O O . HIS A 1 189 ? -0.645 -6.545 -13.295 1.00 69.94 189 HIS A O 1
ATOM 1461 N N . ARG A 1 190 ? -0.709 -8.752 -13.686 1.00 71.00 190 ARG A N 1
ATOM 1462 C CA . ARG A 1 190 ? -2.157 -8.911 -13.449 1.00 71.00 190 ARG A CA 1
ATOM 1463 C C . ARG A 1 190 ? -2.537 -8.687 -11.989 1.00 71.00 190 ARG A C 1
ATOM 1465 O O . ARG A 1 190 ? -3.583 -8.107 -11.714 1.00 71.00 190 ARG A O 1
ATOM 1472 N N . MET A 1 191 ? -1.685 -9.120 -11.061 1.00 75.62 191 MET A N 1
ATOM 1473 C CA . MET A 1 191 ? -1.876 -8.879 -9.631 1.00 75.62 191 MET A CA 1
ATOM 1474 C C . MET A 1 191 ? -1.795 -7.379 -9.312 1.00 75.62 191 MET A C 1
ATOM 1476 O O . MET A 1 191 ? -2.629 -6.871 -8.563 1.00 75.62 191 MET A O 1
ATOM 1480 N N . TYR A 1 192 ? -0.859 -6.652 -9.936 1.00 77.81 192 TYR A N 1
ATOM 1481 C CA . TYR A 1 192 ? -0.761 -5.194 -9.799 1.00 77.81 192 TYR A CA 1
ATOM 1482 C C . TYR A 1 192 ? -1.972 -4.485 -10.402 1.00 77.81 192 TYR A C 1
ATOM 1484 O O . TYR A 1 192 ? -2.594 -3.671 -9.725 1.00 77.81 192 TYR A O 1
ATOM 1492 N N . ALA A 1 193 ? -2.382 -4.860 -11.616 1.00 76.88 193 ALA A N 1
ATOM 1493 C CA . ALA A 1 193 ? -3.593 -4.329 -12.234 1.00 76.88 193 ALA A CA 1
ATOM 1494 C C . ALA A 1 193 ? -4.838 -4.578 -11.362 1.00 76.88 193 ALA A C 1
ATOM 1496 O O . ALA A 1 193 ? -5.641 -3.668 -11.159 1.00 76.88 193 ALA A O 1
ATOM 1497 N N . GLY A 1 194 ? -4.965 -5.774 -10.777 1.00 81.31 194 GLY A N 1
ATOM 1498 C CA . GLY A 1 194 ? -6.031 -6.110 -9.833 1.00 81.31 194 GLY A CA 1
ATOM 1499 C C . GLY A 1 194 ? -6.029 -5.217 -8.590 1.00 81.31 194 GLY A C 1
ATOM 1500 O O . GLY A 1 194 ? -7.086 -4.740 -8.185 1.00 81.31 194 GLY A O 1
ATOM 1501 N N . MET A 1 195 ? -4.854 -4.920 -8.023 1.00 84.69 195 MET A N 1
ATOM 1502 C CA . MET A 1 195 ? -4.732 -3.981 -6.899 1.00 84.69 195 MET A CA 1
ATOM 1503 C C . MET A 1 195 ? -5.144 -2.557 -7.273 1.00 84.69 195 MET A C 1
ATOM 1505 O O . MET A 1 195 ? -5.767 -1.867 -6.469 1.00 84.69 195 MET A O 1
ATOM 1509 N N . CYS A 1 196 ? -4.854 -2.110 -8.491 1.00 82.62 196 CYS A N 1
ATOM 1510 C CA . CYS A 1 196 ? -5.266 -0.789 -8.966 1.00 82.62 196 CYS A CA 1
ATOM 1511 C C . CYS A 1 196 ? -6.780 -0.714 -9.183 1.00 82.62 196 CYS A C 1
ATOM 1513 O O . CYS A 1 196 ? -7.425 0.237 -8.737 1.00 82.62 196 CYS A O 1
ATOM 1515 N N . VAL A 1 197 ? -7.359 -1.756 -9.788 1.00 84.62 197 VAL A N 1
ATOM 1516 C CA . VAL A 1 197 ? -8.815 -1.912 -9.913 1.00 84.62 197 VAL A CA 1
ATOM 1517 C C . VAL A 1 197 ? -9.476 -1.981 -8.540 1.00 84.62 197 VAL A C 1
ATOM 1519 O O . VAL A 1 197 ? -10.603 -1.528 -8.405 1.00 84.62 197 VAL A O 1
ATOM 1522 N N . PHE A 1 198 ? -8.791 -2.497 -7.519 1.00 86.50 198 PHE A N 1
ATOM 1523 C CA . PHE A 1 198 ? -9.272 -2.512 -6.141 1.00 86.50 198 PHE A CA 1
ATOM 1524 C C . PHE A 1 198 ? -9.154 -1.149 -5.434 1.00 86.50 198 PHE A C 1
ATOM 1526 O O . PHE A 1 198 ? -10.045 -0.765 -4.673 1.00 86.50 198 PHE A O 1
ATOM 1533 N N . ALA A 1 199 ? -8.103 -0.377 -5.707 1.00 84.44 199 ALA A N 1
ATOM 1534 C CA . ALA A 1 199 ? -7.910 0.939 -5.102 1.00 84.44 199 ALA A CA 1
ATOM 1535 C C . ALA A 1 199 ? -9.040 1.918 -5.473 1.00 84.44 199 ALA A C 1
ATOM 1537 O O . ALA A 1 199 ? -9.579 2.593 -4.598 1.00 84.44 199 ALA A O 1
ATOM 1538 N N . LEU A 1 200 ? -9.455 1.952 -6.744 1.00 81.50 200 LEU A N 1
ATOM 1539 C CA . LEU A 1 200 ? -10.506 2.850 -7.251 1.00 81.50 200 LEU A CA 1
ATOM 1540 C C . LEU A 1 200 ? -11.859 2.752 -6.505 1.00 81.50 200 LEU A C 1
ATOM 1542 O O . LEU A 1 200 ? -12.353 3.779 -6.035 1.00 81.50 200 LEU A O 1
ATOM 1546 N N . PRO A 1 201 ? -12.479 1.569 -6.336 1.00 81.50 201 PRO A N 1
ATOM 1547 C CA . PRO A 1 201 ? -13.705 1.430 -5.567 1.00 81.50 201 PRO A CA 1
ATOM 1548 C C . PRO A 1 201 ? -13.481 1.701 -4.080 1.00 81.50 201 PRO A C 1
ATOM 1550 O O . PRO A 1 201 ? -14.412 2.179 -3.442 1.00 81.50 201 PRO A O 1
ATOM 1553 N N . LEU A 1 202 ? -12.283 1.482 -3.514 1.00 82.19 202 LEU A N 1
ATOM 1554 C CA . LEU A 1 202 ? -12.010 1.880 -2.125 1.00 82.19 202 LEU A CA 1
ATOM 1555 C C . LEU A 1 202 ? -12.005 3.396 -1.936 1.00 82.19 202 LEU A C 1
ATOM 1557 O O . LEU A 1 202 ? -12.496 3.884 -0.918 1.00 82.19 202 LEU A O 1
ATOM 1561 N N . LEU A 1 203 ? -11.480 4.137 -2.914 1.00 77.69 203 LEU A N 1
ATOM 1562 C CA . LEU A 1 203 ? -11.539 5.598 -2.910 1.00 77.69 203 LEU A CA 1
ATOM 1563 C C . LEU A 1 203 ? -12.998 6.062 -2.888 1.00 77.69 203 LEU A C 1
ATOM 1565 O O . LEU A 1 203 ? -13.366 6.882 -2.049 1.00 77.69 203 LEU A O 1
ATOM 1569 N N . LEU A 1 204 ? -13.854 5.478 -3.732 1.00 77.38 204 LEU A N 1
ATOM 1570 C CA . LEU A 1 204 ? -15.292 5.764 -3.726 1.00 77.38 204 LEU A CA 1
ATOM 1571 C C . LEU A 1 204 ? -15.946 5.355 -2.397 1.00 77.38 204 LEU A C 1
ATOM 1573 O O . LEU A 1 204 ? -16.695 6.131 -1.802 1.00 77.38 204 LEU A O 1
ATOM 1577 N N . ALA A 1 205 ? -15.603 4.170 -1.890 1.00 78.75 205 ALA A N 1
ATOM 1578 C CA . ALA A 1 205 ? -16.086 3.633 -0.625 1.00 78.75 205 ALA A CA 1
ATOM 1579 C C . ALA A 1 205 ? -15.776 4.563 0.554 1.00 78.75 205 ALA A C 1
ATOM 1581 O O . ALA A 1 205 ? -16.624 4.718 1.431 1.00 78.75 205 ALA A O 1
ATOM 1582 N N . SER A 1 206 ? -14.605 5.209 0.559 1.00 73.56 206 SER A N 1
ATOM 1583 C CA . SER A 1 206 ? -14.170 6.124 1.624 1.00 73.56 206 SER A CA 1
ATOM 1584 C C . SER A 1 206 ? -15.069 7.359 1.783 1.00 73.56 206 SER A C 1
ATOM 1586 O O . SER A 1 206 ? -15.163 7.917 2.876 1.00 73.56 206 SER A O 1
ATOM 1588 N N . ILE A 1 207 ? -15.780 7.749 0.720 1.00 73.38 207 ILE A N 1
ATOM 1589 C CA . ILE A 1 207 ? -16.660 8.928 0.690 1.00 73.38 207 ILE A CA 1
ATOM 1590 C C . ILE A 1 207 ? -18.115 8.541 1.015 1.00 73.38 207 ILE A C 1
ATOM 1592 O O . ILE A 1 207 ? -18.914 9.374 1.451 1.00 73.38 207 ILE A O 1
ATOM 1596 N N . MET A 1 208 ? -18.478 7.267 0.839 1.00 75.19 208 MET A N 1
ATOM 1597 C CA . MET A 1 208 ? -19.834 6.786 1.099 1.00 75.19 208 MET A CA 1
ATOM 1598 C C . MET A 1 208 ? -20.169 6.805 2.594 1.00 75.19 208 MET A C 1
ATOM 1600 O O . MET A 1 208 ? -19.378 6.402 3.445 1.00 75.19 208 MET A O 1
ATOM 1604 N N . LYS A 1 209 ? -21.397 7.222 2.913 1.00 73.69 209 LYS A N 1
ATOM 1605 C CA . LYS A 1 209 ? -21.987 7.083 4.250 1.00 73.69 209 LYS A CA 1
ATOM 1606 C C . LYS A 1 209 ? -22.919 5.878 4.258 1.00 73.69 209 LYS A C 1
ATOM 1608 O O . LYS A 1 209 ? -23.663 5.661 3.305 1.00 73.69 209 LYS A O 1
ATOM 1613 N N . GLY A 1 210 ? -22.912 5.112 5.340 1.00 70.19 210 GLY A N 1
ATOM 1614 C CA . GLY A 1 210 ? -23.799 3.966 5.483 1.00 70.19 210 GLY A CA 1
ATOM 1615 C C . GLY A 1 210 ? -23.984 3.558 6.935 1.00 70.19 210 GLY A C 1
ATOM 1616 O O . GLY A 1 210 ? -23.396 4.139 7.843 1.00 70.19 210 GLY A O 1
ATOM 1617 N N . ARG A 1 211 ? -24.834 2.552 7.151 1.00 78.06 211 ARG A N 1
ATOM 1618 C CA . ARG A 1 211 ? -25.069 1.992 8.483 1.00 78.06 211 ARG A CA 1
ATOM 1619 C C . ARG A 1 211 ? -23.856 1.170 8.913 1.00 78.06 211 ARG A C 1
ATOM 1621 O O . ARG A 1 211 ? -23.509 0.216 8.217 1.00 78.06 211 ARG A O 1
ATOM 1628 N N . ALA A 1 212 ? -23.278 1.529 10.056 1.00 82.12 212 ALA A N 1
ATOM 1629 C CA . ALA A 1 212 ? -22.176 0.810 10.681 1.00 82.12 212 ALA A CA 1
ATOM 1630 C C . ALA A 1 212 ? -22.520 -0.671 10.902 1.00 82.12 212 ALA A C 1
ATOM 1632 O O . ALA A 1 212 ? -23.633 -1.011 11.320 1.00 82.12 212 ALA A O 1
ATOM 1633 N N . ILE A 1 213 ? -21.560 -1.547 10.620 1.00 85.81 213 ILE A N 1
ATOM 1634 C CA . ILE A 1 213 ? -21.667 -2.989 10.857 1.00 85.81 213 ILE A CA 1
ATOM 1635 C C . ILE A 1 213 ? -20.935 -3.409 12.136 1.00 85.81 213 ILE A C 1
ATOM 1637 O O . ILE A 1 213 ? -20.278 -2.612 12.802 1.00 85.81 213 ILE A O 1
ATOM 1641 N N . ASN A 1 214 ? -21.007 -4.700 12.464 1.00 86.31 214 ASN A N 1
ATOM 1642 C CA . ASN A 1 214 ? -20.268 -5.273 13.585 1.00 86.31 214 ASN A CA 1
ATOM 1643 C C . ASN A 1 214 ? -18.741 -5.115 13.402 1.00 86.31 214 ASN A C 1
ATOM 1645 O O . ASN A 1 214 ? -18.178 -5.511 12.376 1.00 86.31 214 ASN A O 1
ATOM 1649 N N . LYS A 1 215 ? -18.065 -4.614 14.444 1.00 84.12 215 LYS A N 1
ATOM 1650 C CA . LYS A 1 215 ? -16.605 -4.440 14.509 1.00 84.12 215 LYS A CA 1
ATOM 1651 C C . LYS A 1 215 ? -15.818 -5.717 14.203 1.00 84.12 215 LYS A C 1
ATOM 1653 O O . LYS A 1 215 ? -14.738 -5.630 13.628 1.00 84.12 215 LYS A O 1
ATOM 1658 N N . MET A 1 216 ? -16.355 -6.895 14.527 1.00 86.25 216 MET A N 1
ATOM 1659 C CA . MET A 1 216 ? -15.711 -8.177 14.222 1.00 86.25 216 MET A CA 1
ATOM 1660 C C . MET A 1 216 ? -15.590 -8.421 12.712 1.00 86.25 216 MET A C 1
ATOM 1662 O O . MET A 1 216 ? -14.535 -8.840 12.244 1.00 86.25 216 MET A O 1
ATOM 1666 N N . VAL A 1 217 ? -16.636 -8.100 11.942 1.00 86.25 217 VAL A N 1
ATOM 1667 C CA . VAL A 1 217 ? -16.632 -8.242 10.476 1.00 86.25 217 VAL A CA 1
ATOM 1668 C C . VAL A 1 217 ? -15.676 -7.230 9.848 1.00 86.25 217 VAL A C 1
ATOM 1670 O O . VAL A 1 217 ? -14.861 -7.602 9.010 1.00 86.25 217 VAL A O 1
ATOM 1673 N N . SER A 1 218 ? -15.721 -5.974 10.307 1.00 86.06 218 SER A N 1
ATOM 1674 C CA . SER A 1 218 ? -14.779 -4.924 9.888 1.00 86.06 218 SER A CA 1
ATOM 1675 C C . SER A 1 218 ? -13.319 -5.344 10.123 1.00 86.06 218 SER A C 1
ATOM 1677 O O . SER A 1 218 ? -12.496 -5.271 9.214 1.00 86.06 218 SER A O 1
ATOM 1679 N N . SER A 1 219 ? -13.014 -5.889 11.307 1.00 87.94 219 SER A N 1
ATOM 1680 C CA . SER A 1 219 ? -11.676 -6.381 11.655 1.00 87.94 219 SER A CA 1
ATOM 1681 C C . SER A 1 219 ? -11.231 -7.568 10.789 1.00 87.94 219 SER A C 1
ATOM 1683 O O . SER A 1 219 ? -10.117 -7.572 10.271 1.00 87.94 219 SER A O 1
ATOM 1685 N N . ALA A 1 220 ? -12.103 -8.554 10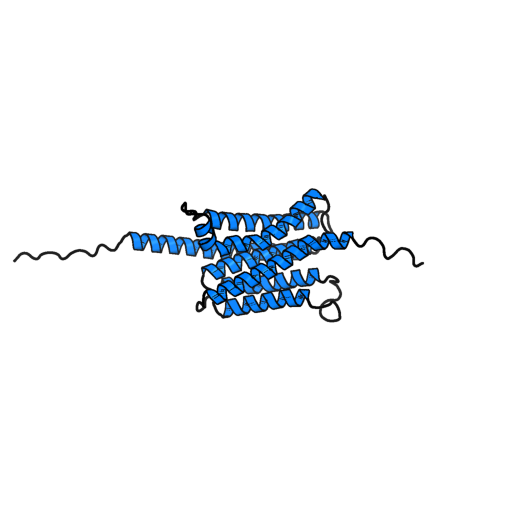.552 1.00 90.69 220 ALA A N 1
ATOM 1686 C CA . ALA A 1 220 ? -11.777 -9.715 9.718 1.00 90.69 220 ALA A CA 1
ATOM 1687 C C . ALA A 1 220 ? -11.458 -9.324 8.263 1.00 90.69 220 ALA A C 1
ATOM 1689 O O . ALA A 1 220 ? -10.490 -9.805 7.664 1.00 90.69 220 ALA A O 1
ATOM 1690 N N . VAL A 1 221 ? -12.256 -8.413 7.708 1.00 91.06 221 VAL A N 1
ATOM 1691 C CA . VAL A 1 221 ? -12.085 -7.888 6.350 1.00 91.06 221 VAL A CA 1
ATOM 1692 C C . VAL A 1 221 ? -10.822 -7.027 6.257 1.00 91.06 221 VAL A C 1
ATOM 1694 O O . VAL A 1 221 ? -10.079 -7.128 5.276 1.00 91.06 221 VAL A O 1
ATOM 1697 N N . PHE A 1 222 ? -10.522 -6.249 7.303 1.00 92.00 222 PHE A N 1
ATOM 1698 C CA . PHE A 1 222 ? -9.265 -5.516 7.416 1.00 92.00 222 PHE A CA 1
ATOM 1699 C C . PHE A 1 222 ? -8.058 -6.457 7.373 1.00 92.00 222 PHE A C 1
ATOM 1701 O O . PHE A 1 222 ? -7.186 -6.296 6.520 1.00 92.00 222 PHE A O 1
ATOM 1708 N N . VAL A 1 223 ? -8.030 -7.472 8.243 1.00 93.06 223 VAL A N 1
ATOM 1709 C CA . VAL A 1 223 ? -6.911 -8.425 8.332 1.00 93.06 223 VAL A CA 1
ATOM 1710 C C . VAL A 1 223 ? -6.711 -9.141 7.002 1.00 93.06 223 VAL A C 1
ATOM 1712 O O . VAL A 1 223 ? -5.585 -9.233 6.522 1.00 93.06 223 VAL A O 1
ATOM 1715 N N . THR A 1 224 ? -7.797 -9.584 6.367 1.00 92.50 224 THR A N 1
ATOM 1716 C CA . THR A 1 224 ? -7.732 -10.232 5.049 1.00 92.50 224 THR A CA 1
ATOM 1717 C C . THR A 1 224 ? -7.092 -9.312 4.010 1.00 92.50 224 THR A C 1
ATOM 1719 O O . THR A 1 224 ? -6.206 -9.735 3.273 1.00 92.50 224 THR A O 1
ATOM 1722 N N . THR A 1 225 ? -7.480 -8.037 3.991 1.00 93.12 225 THR A N 1
ATOM 1723 C CA . THR A 1 225 ? -6.940 -7.054 3.041 1.00 93.12 225 THR A CA 1
ATOM 1724 C C . THR A 1 225 ? -5.469 -6.745 3.296 1.00 93.12 225 THR A C 1
ATOM 1726 O O . THR A 1 225 ? -4.696 -6.615 2.344 1.00 93.12 225 THR A O 1
ATOM 1729 N N . VAL A 1 226 ? -5.056 -6.665 4.565 1.00 93.50 226 VAL A N 1
ATOM 1730 C CA . VAL A 1 226 ? -3.641 -6.525 4.935 1.00 93.50 226 VAL A CA 1
ATOM 1731 C C . VAL A 1 226 ? -2.851 -7.732 4.443 1.00 93.50 226 VAL A C 1
ATOM 1733 O O . VAL A 1 226 ? -1.846 -7.546 3.769 1.00 93.50 226 VAL A O 1
ATOM 1736 N N . VAL A 1 227 ? -3.332 -8.955 4.688 1.00 94.12 227 VAL A N 1
ATOM 1737 C CA . VAL A 1 227 ? -2.673 -10.192 4.235 1.00 94.12 227 VAL A CA 1
ATOM 1738 C C . VAL A 1 227 ? -2.534 -10.226 2.712 1.00 94.12 227 VAL A C 1
ATOM 1740 O O . VAL A 1 227 ? -1.442 -10.492 2.209 1.00 94.12 227 VAL A O 1
ATOM 1743 N N . VAL A 1 228 ? -3.603 -9.911 1.972 1.00 92.00 228 VAL A N 1
ATOM 1744 C CA . VAL A 1 228 ? -3.571 -9.845 0.501 1.00 92.00 228 VAL A CA 1
ATOM 1745 C C . VAL A 1 228 ? -2.577 -8.781 0.033 1.00 92.00 228 VAL A C 1
ATOM 1747 O O . VAL A 1 228 ? -1.719 -9.078 -0.792 1.00 92.00 228 VAL A O 1
ATOM 1750 N N . SER A 1 229 ? -2.615 -7.576 0.606 1.00 91.25 229 SER A N 1
ATOM 1751 C CA . SER A 1 229 ? -1.692 -6.486 0.255 1.00 91.25 229 SER A CA 1
ATOM 1752 C C . SER A 1 229 ? -0.235 -6.851 0.553 1.00 91.25 229 SER A C 1
ATOM 1754 O O . SER A 1 229 ? 0.652 -6.569 -0.248 1.00 91.25 229 SER A O 1
ATOM 1756 N N . THR A 1 230 ? 0.026 -7.528 1.674 1.00 91.75 230 THR A N 1
ATOM 1757 C CA . THR A 1 230 ? 1.363 -8.016 2.028 1.00 91.75 230 THR A CA 1
ATOM 1758 C C . THR A 1 230 ? 1.836 -9.083 1.049 1.00 91.75 230 THR A C 1
ATOM 1760 O O . THR A 1 230 ? 2.994 -9.050 0.639 1.00 91.75 230 THR A O 1
ATOM 1763 N N . ALA A 1 231 ? 0.957 -9.994 0.622 1.00 88.75 231 ALA A N 1
ATOM 1764 C CA . ALA A 1 231 ? 1.286 -10.980 -0.403 1.00 88.75 231 ALA A CA 1
ATOM 1765 C C . ALA A 1 231 ? 1.656 -10.309 -1.737 1.00 88.75 231 ALA A C 1
ATOM 1767 O O . ALA A 1 231 ? 2.639 -10.711 -2.356 1.00 88.75 231 ALA A O 1
ATOM 1768 N N . VAL A 1 232 ? 0.948 -9.245 -2.146 1.00 86.44 232 VAL A N 1
ATOM 1769 C CA . VAL A 1 232 ? 1.329 -8.444 -3.328 1.00 86.44 232 VAL A CA 1
ATOM 1770 C C . VAL A 1 232 ? 2.722 -7.832 -3.138 1.00 86.44 232 VAL A C 1
ATOM 1772 O O . VAL A 1 232 ? 3.570 -7.973 -4.018 1.00 86.44 232 VAL A O 1
ATOM 1775 N N . SER A 1 233 ? 3.003 -7.210 -1.987 1.00 86.62 233 SER A N 1
ATOM 1776 C CA . SER A 1 233 ? 4.330 -6.646 -1.692 1.00 86.62 233 SER A CA 1
ATOM 1777 C C . SER A 1 233 ? 5.445 -7.697 -1.702 1.00 86.62 233 SER A C 1
ATOM 1779 O O . SER A 1 233 ? 6.553 -7.418 -2.157 1.00 86.62 233 SER A O 1
ATOM 1781 N N . LEU A 1 234 ? 5.169 -8.918 -1.237 1.00 85.44 234 LEU A N 1
ATOM 1782 C CA . LEU A 1 234 ? 6.121 -10.031 -1.308 1.00 85.44 234 LEU A CA 1
ATOM 1783 C C . LEU A 1 234 ? 6.381 -10.467 -2.751 1.00 85.44 234 LEU A C 1
ATOM 1785 O O . LEU A 1 234 ? 7.523 -10.775 -3.097 1.00 85.44 234 LEU A O 1
ATOM 1789 N N . VAL A 1 235 ? 5.355 -10.475 -3.603 1.00 81.12 235 VAL A N 1
ATOM 1790 C CA . VAL A 1 235 ? 5.521 -10.746 -5.038 1.00 81.12 235 VAL A CA 1
ATOM 1791 C C . VAL A 1 235 ? 6.408 -9.677 -5.684 1.00 81.12 235 VAL A C 1
ATOM 1793 O O . VAL A 1 235 ? 7.314 -10.041 -6.429 1.00 81.12 235 VAL A O 1
ATOM 1796 N N . ILE A 1 236 ? 6.247 -8.395 -5.325 1.00 76.38 236 ILE A N 1
ATOM 1797 C CA . ILE A 1 236 ? 7.150 -7.310 -5.763 1.00 76.38 236 ILE A CA 1
ATOM 1798 C C . ILE A 1 236 ? 8.598 -7.613 -5.355 1.00 76.38 236 ILE A C 1
ATOM 1800 O O . ILE A 1 236 ? 9.500 -7.559 -6.188 1.00 76.38 236 ILE A O 1
ATOM 1804 N N . LEU A 1 237 ? 8.818 -7.979 -4.089 1.00 74.50 237 LEU A N 1
ATOM 1805 C CA . LEU A 1 237 ? 10.154 -8.231 -3.543 1.00 74.50 237 LEU A CA 1
ATOM 1806 C C . LEU A 1 237 ? 10.843 -9.466 -4.159 1.00 74.50 237 LEU A C 1
ATOM 1808 O O . LEU A 1 237 ? 12.058 -9.473 -4.366 1.00 74.50 237 LEU A O 1
ATOM 1812 N N . THR A 1 238 ? 10.080 -10.529 -4.422 1.00 70.62 238 THR A N 1
ATOM 1813 C CA . THR A 1 238 ? 10.607 -11.831 -4.875 1.00 70.62 238 THR A CA 1
ATOM 1814 C C . THR A 1 238 ? 10.740 -11.949 -6.389 1.00 70.62 238 THR A C 1
ATOM 1816 O O . THR A 1 238 ? 11.542 -12.760 -6.855 1.00 70.62 238 THR A O 1
ATOM 1819 N N . TYR A 1 239 ? 10.016 -11.133 -7.160 1.00 62.94 239 TYR A N 1
ATOM 1820 C CA . TYR A 1 239 ? 10.026 -11.189 -8.622 1.00 62.94 239 TYR A CA 1
ATOM 1821 C C . TYR A 1 239 ? 11.433 -11.040 -9.221 1.00 62.94 239 TYR A C 1
ATOM 1823 O O . TYR A 1 239 ? 11.805 -11.775 -10.133 1.00 62.94 239 TYR A O 1
ATOM 1831 N N . ASP A 1 240 ? 12.254 -10.182 -8.623 1.00 54.25 240 ASP A N 1
ATOM 1832 C CA . ASP A 1 240 ? 13.616 -9.916 -9.079 1.00 54.25 240 ASP A CA 1
ATOM 1833 C C . ASP A 1 240 ? 14.629 -11.025 -8.696 1.00 54.25 240 ASP A C 1
ATOM 1835 O O . ASP A 1 240 ? 15.729 -11.081 -9.231 1.00 54.25 240 ASP A O 1
ATOM 1839 N N . ASN A 1 241 ? 14.279 -11.954 -7.794 1.00 50.94 241 ASN A N 1
ATOM 1840 C CA . ASN A 1 241 ? 15.123 -13.131 -7.518 1.00 50.94 241 ASN A CA 1
ATOM 1841 C C . ASN A 1 241 ? 14.919 -14.252 -8.550 1.00 50.94 241 ASN A C 1
ATOM 1843 O O . ASN A 1 241 ? 15.832 -15.035 -8.787 1.00 50.94 241 ASN A O 1
ATOM 1847 N N . LEU A 1 242 ? 13.731 -14.341 -9.159 1.00 44.00 242 LEU A N 1
ATOM 1848 C CA . LEU A 1 242 ? 13.408 -15.379 -10.144 1.00 44.00 242 LEU A CA 1
ATOM 1849 C C . LEU A 1 242 ? 13.805 -14.980 -11.571 1.00 44.00 242 LEU A C 1
ATOM 1851 O O . LEU A 1 242 ? 14.201 -15.847 -12.346 1.00 44.00 242 LEU A O 1
ATOM 1855 N N . SER A 1 243 ? 13.753 -13.690 -11.916 1.00 45.84 243 SER A N 1
ATOM 1856 C CA . SER A 1 243 ? 14.240 -13.190 -13.212 1.00 45.84 243 SER A CA 1
ATOM 1857 C C . SER A 1 243 ? 15.761 -13.329 -13.360 1.00 45.84 243 SER A C 1
ATOM 1859 O O . SER A 1 243 ? 16.234 -13.609 -14.456 1.00 45.84 243 SER A O 1
ATOM 1861 N N . GLN A 1 244 ? 16.524 -13.233 -12.263 1.00 41.59 244 GLN A N 1
ATOM 1862 C CA . GLN A 1 244 ? 17.972 -13.490 -12.263 1.00 41.59 244 GLN A CA 1
ATOM 1863 C C . GLN A 1 244 ? 18.351 -14.982 -12.284 1.00 41.59 244 GLN A C 1
ATOM 1865 O O . GLN A 1 244 ? 19.504 -15.305 -12.550 1.00 41.59 244 GLN A O 1
ATOM 1870 N N . LEU A 1 245 ? 17.400 -15.894 -12.044 1.00 38.59 245 LEU A N 1
ATOM 1871 C CA . LEU A 1 245 ? 17.598 -17.349 -12.142 1.00 38.59 245 LEU A CA 1
ATOM 1872 C C . LEU A 1 245 ? 17.276 -17.917 -13.536 1.00 38.59 245 LEU A C 1
ATOM 1874 O O . LEU A 1 245 ? 17.460 -19.111 -13.754 1.00 38.59 245 LEU A O 1
ATOM 1878 N N . LYS A 1 246 ? 16.839 -17.079 -14.486 1.00 37.22 246 LYS A N 1
ATOM 1879 C CA . LYS A 1 246 ? 16.735 -17.430 -15.911 1.00 37.22 246 LYS A CA 1
ATOM 1880 C C . LYS A 1 246 ? 17.795 -16.721 -16.776 1.00 37.22 246 LYS A C 1
ATOM 1882 O O . LYS A 1 246 ? 17.438 -15.954 -17.667 1.00 37.22 246 LYS A O 1
ATOM 1887 N N . PRO A 1 247 ? 19.101 -16.964 -16.600 1.00 40.38 247 PRO A N 1
ATOM 1888 C CA . PRO A 1 247 ? 20.007 -16.982 -17.734 1.00 40.38 247 PRO A CA 1
ATOM 1889 C C . PRO A 1 247 ? 20.037 -18.415 -18.306 1.00 40.38 247 PRO A C 1
ATOM 1891 O O . PRO A 1 247 ? 19.986 -19.371 -17.544 1.00 40.38 247 PRO A O 1
ATOM 1894 N N . TYR A 1 248 ? 20.157 -18.559 -19.629 1.00 39.06 248 TYR A N 1
ATOM 1895 C CA . TYR A 1 248 ? 20.287 -19.830 -20.373 1.00 39.06 248 TYR A CA 1
ATOM 1896 C C . TYR A 1 248 ? 19.022 -20.673 -20.603 1.00 39.06 248 TYR A C 1
ATOM 1898 O O . TYR A 1 248 ? 18.822 -21.695 -19.963 1.00 39.06 248 TYR A O 1
ATOM 1906 N N . GLU A 1 249 ? 18.242 -20.321 -21.630 1.00 42.22 249 GLU A N 1
ATOM 1907 C CA . GLU A 1 249 ? 17.650 -21.322 -22.541 1.00 42.22 249 GLU A CA 1
ATOM 1908 C C . GLU A 1 249 ? 17.247 -20.641 -23.862 1.00 42.22 249 GLU A C 1
ATOM 1910 O O . GLU A 1 249 ? 16.071 -20.439 -24.137 1.00 42.22 249 GLU A O 1
ATOM 1915 N N . ASN A 1 250 ? 18.232 -20.139 -24.617 1.00 42.91 250 ASN A N 1
ATOM 1916 C CA . ASN A 1 250 ? 18.130 -19.873 -26.062 1.00 42.91 250 ASN A CA 1
ATOM 1917 C C . ASN A 1 250 ? 19.463 -19.310 -26.570 1.00 42.91 250 ASN A C 1
ATOM 1919 O O . ASN A 1 250 ? 19.623 -18.102 -26.723 1.00 42.91 250 ASN A O 1
ATOM 1923 N N . SER A 1 251 ? 20.439 -20.185 -26.803 1.00 41.19 251 SER A N 1
ATOM 1924 C CA . SER A 1 251 ? 21.546 -19.856 -27.708 1.00 41.19 251 SER A CA 1
ATOM 1925 C C . SER A 1 251 ? 22.152 -21.068 -28.421 1.00 41.19 251 SER A C 1
ATOM 1927 O O . SER A 1 251 ? 23.230 -20.923 -28.973 1.00 41.19 251 SER A O 1
ATOM 1929 N N . ASP A 1 252 ? 21.466 -22.215 -28.476 1.00 42.34 252 ASP A N 1
ATOM 1930 C CA . ASP A 1 252 ? 21.911 -23.376 -29.262 1.00 42.34 252 ASP A CA 1
ATOM 1931 C C . ASP A 1 252 ? 20.713 -24.014 -29.979 1.00 42.34 252 ASP A C 1
ATOM 1933 O O . ASP A 1 252 ? 20.234 -25.090 -29.627 1.00 42.34 252 ASP A O 1
ATOM 1937 N N . ALA A 1 253 ? 20.178 -23.303 -30.968 1.00 43.31 253 ALA A N 1
ATOM 1938 C CA . ALA A 1 253 ? 19.301 -23.882 -31.980 1.00 43.31 253 ALA A CA 1
ATOM 1939 C C . ALA A 1 253 ? 19.364 -23.034 -33.254 1.00 43.31 253 ALA A C 1
ATOM 1941 O O . ALA A 1 253 ? 18.379 -22.397 -33.607 1.00 43.31 253 ALA A O 1
ATOM 1942 N N . HIS A 1 254 ? 20.534 -22.994 -33.897 1.00 39.50 254 HIS A N 1
ATOM 1943 C CA . HIS A 1 254 ? 20.692 -22.865 -35.350 1.00 39.50 254 HIS A CA 1
ATOM 1944 C C . HIS A 1 254 ? 22.084 -23.328 -35.770 1.00 39.50 254 HIS A C 1
ATOM 1946 O O . HIS A 1 254 ? 23.065 -22.869 -35.148 1.00 39.50 254 HIS A O 1
#

Secondary structure (DSSP, 8-state):
-PPPPPPP----HHHHHHHHHHHHHHHHHHHHHHHHHHHHHHHHHHHHHHGGGTTSHHHHHHHHHHHHHHHHHHHHHHHHHHHTT--S--HHHHHHHSHHHHHHHHHHHHHHHHHHHHHHH----TTHHHHHHHHHHHHHHHHHHHHHHHS--BHHHHHHHHHHHHHHHHHHHS-SSSSS-TT---HHHHHHHHHHHHHHHHHHHHH----B--HHHHHHHHHHHHHHHHHHHHHHHHHHHHHTT---SSS---

pLDDT: mean 72.54, std 17.3, range [33.31, 94.12]

Foldseek 3Di:
DDDDDDDDPPPPVVVVVVVVVVVVVVVCLLVVLVVLLVVLVVVLVVLVVCVVVCQPPVNLVVLLVLLCCLLVVLLVVLVCVLVVPPPPDDPVVSCVVSVLSVLLNQLSVLLVVQVVVCVVVVDRDSCSSLSSLLSSLSSLLSSLLSLCLVVAAAPVLLVLLVVLLVQLVCLLVDDPPDDDDPPDNDSLSSSSVSSNVSSVVSSVRSPDDHDGDDSVSSVVSSNSSSVSSNVNSVCSNCVVVVVVVDDDDDDPDD

Organism: Encephalitozoon hellem (NCBI:txid27973)

Radius of gyration: 23.18 Å; chains: 1; bounding box: 64×61×86 Å

InterPro domains:
  IPR012468 Protein of unknown function DUF1686 [PF07937] (58-235)

Sequence (254 aa):
MQAQPGPAKQLDDSTVQQTSSKDHGQLLSDKFVQNTVSGFFFLLMAHVFLWEYENTTLGKSWNVALYTLAAVGTLGYLLWMVMKDRSGGEIKDVLKEKWVEIASMIPVAVGLMNIAKIAKNGTVPMDMGAQSFGMLAICTVVLCLQHLCKKDMSWGQVAMIIAGNIIVVAGYLTSPKKYFIPMIDLRNHRMYAGMCVFALPLLLASIMKGRAINKMVSSAVFVTTVVVSTAVSLVILTYDNLSQLKPYENSDAH